Protein AF-A0A7Z9UE17-F1 (afdb_monomer_lite)

Secondary structure (DSSP, 8-state):
------------SS-----S-PPPTT----------S-PPPS---GGGGTTSSS-EEE-SS--SS--EETTEEE---BGGGTSEEEEEETTTTEEEEEE-SS--S--SS----------TT---GGGTSS-EEE--SS-S-EEEPHHHHHHHHHHHHHHSPPGGG-S--PPP-PPPPPPSSTT-SS-HHHHHHHHHTTT----------SSEEEEEEEETTS-EEEEETTS-BSS-HHHHHHHHHHHHHHHHHTTHHHHHT-SEEEEEEEES-THHHHHHHIIIIIHHHHHHHHHHHHHHHHHHHHHGGGHHHHHTT-

Foldseek 3Di:
DDDPDDDADDDDPDDDDDDPDDDDPDDDDYFDFDDDPDDDDPDPDVLVPQDDPAQGEGEDDADCDWDDDNSYIYQRPPLLQQHWRWDADPPVRDIDIDTRPDRNDHDPDPVPDPPPPPDPQDDDPVVQADWDWDQDPVRGTDIDDRVVSVVLCVLCVNFADRVVQPPDADDDDDAFCQDPDPPGRHDVVRVCVVCVVVVRNDDDDDDPAAAFKWKWKAFLVQDIFTAGNSRGGPDDPVPGSVVNNVVSVVCVVVCVCVVVVDGIDIDIDGDDDNCSPCVCVCVPPVVVVVVVCVVPVVVVVVVVVVVPPCVVVVVVVD

pLDDT: mean 74.94, std 23.73, range [20.5, 98.19]

Sequence (318 aa):
MFSTKESLWWLTEGSKKSIKGAPPPGCAASAFMVTPRAKPTNSACPCDWTGGEATVVYGHTPVPEAEWLNRTINIDTGCVFGGKLTALRYPESELVSVEAKETYAEPRRNSAAQSRVREPDEIKVSDVLGKQILSTRLIPNITLDPERTSAALELISRFAVSPEWLVYLPPTMSPCSTSKLPDYLEYPTEAFSYYAGREQFKVICQEKHMGSRAVLYLHRDGSGRCLTRTGRPFFGPEIEEPMVGSLVATLSSSGFWEDFKTDRVVIDAELMPWSAKARALLEQQYAAVGAAATAVLPSVIEDLEKCGDKTSVLLQLQ

Structure (mmCIF, N/CA/C/O backbone):
data_AF-A0A7Z9UE17-F1
#
_entry.id   AF-A0A7Z9UE17-F1
#
loop_
_atom_site.group_PDB
_atom_site.id
_atom_site.type_symbol
_atom_site.label_atom_id
_atom_site.label_alt_id
_atom_site.label_comp_id
_atom_site.label_asym_id
_atom_site.label_entity_id
_atom_site.label_seq_id
_atom_site.pdbx_PDB_ins_code
_atom_site.Cartn_x
_atom_site.Cartn_y
_atom_site.Cartn_z
_atom_site.occupancy
_atom_site.B_iso_or_equiv
_atom_site.auth_seq_id
_atom_site.auth_comp_id
_atom_site.auth_asym_id
_atom_site.auth_atom_id
_atom_site.pdbx_PDB_model_num
ATOM 1 N N . MET A 1 1 ? 48.013 7.752 -28.649 1.00 20.50 1 MET A N 1
ATOM 2 C CA . MET A 1 1 ? 47.543 7.168 -27.373 1.00 20.50 1 MET A CA 1
ATOM 3 C C . MET A 1 1 ? 46.804 8.287 -26.650 1.00 20.50 1 MET A C 1
ATOM 5 O O . MET A 1 1 ? 47.453 9.202 -26.165 1.00 20.50 1 MET A O 1
ATOM 9 N N . PHE A 1 2 ? 45.473 8.321 -26.739 1.00 23.42 2 PHE A N 1
ATOM 10 C CA . PHE A 1 2 ? 44.665 9.453 -26.269 1.00 23.42 2 PHE A CA 1
ATOM 11 C C . PHE A 1 2 ? 44.076 9.125 -24.893 1.00 23.42 2 PHE A C 1
ATOM 13 O O . PHE A 1 2 ? 43.386 8.122 -24.738 1.00 23.42 2 PHE A O 1
ATOM 20 N N . SER A 1 3 ? 44.416 9.941 -23.895 1.00 21.98 3 SER A N 1
ATOM 21 C CA . SER A 1 3 ? 43.935 9.855 -22.514 1.00 21.98 3 SER A CA 1
ATOM 22 C C . SER A 1 3 ? 42.863 10.922 -22.302 1.00 21.98 3 SER A C 1
ATOM 24 O O . SER A 1 3 ? 43.090 12.093 -22.594 1.00 21.98 3 SER A O 1
ATOM 26 N N . THR A 1 4 ? 41.698 10.521 -21.799 1.00 25.81 4 THR A N 1
ATOM 27 C CA . THR A 1 4 ? 40.516 11.359 -21.538 1.00 25.81 4 THR A CA 1
ATOM 28 C C . THR A 1 4 ? 40.643 12.173 -20.247 1.00 25.81 4 THR A C 1
ATOM 30 O O . THR A 1 4 ? 39.771 12.113 -19.380 1.00 25.81 4 THR A O 1
ATOM 33 N N . LYS A 1 5 ? 41.735 12.922 -20.071 1.00 25.31 5 LYS A N 1
ATOM 34 C CA . LYS A 1 5 ? 41.885 13.804 -18.909 1.00 25.31 5 LYS A CA 1
ATOM 35 C C . LYS A 1 5 ? 42.288 15.215 -19.320 1.00 25.31 5 LYS A C 1
ATOM 37 O O . LYS A 1 5 ? 43.395 15.435 -19.788 1.00 25.31 5 LYS A O 1
ATOM 42 N N . GLU A 1 6 ? 41.348 16.116 -19.038 1.00 31.28 6 GLU A N 1
ATOM 43 C CA . GLU A 1 6 ? 41.492 17.564 -18.854 1.00 31.28 6 GLU A CA 1
ATOM 44 C C . GLU A 1 6 ? 41.654 18.428 -20.111 1.00 31.28 6 GLU A C 1
ATOM 46 O O . GLU A 1 6 ? 42.709 18.465 -20.731 1.00 31.28 6 GLU A O 1
ATOM 51 N N . SER A 1 7 ? 40.616 19.216 -20.427 1.00 25.44 7 SER A N 1
ATOM 52 C CA . SER A 1 7 ? 40.729 20.534 -21.081 1.00 25.44 7 SER A CA 1
ATOM 53 C C . SER A 1 7 ? 39.433 21.342 -20.875 1.00 25.44 7 SER A C 1
ATOM 55 O O . SER A 1 7 ? 38.397 20.990 -21.432 1.00 25.44 7 SER A O 1
ATOM 57 N N . LEU A 1 8 ? 39.488 22.419 -20.079 1.00 26.78 8 LEU A N 1
ATOM 58 C CA . LEU A 1 8 ? 38.478 23.490 -20.040 1.00 26.78 8 LEU A CA 1
ATOM 59 C C . LEU A 1 8 ? 38.907 24.601 -21.009 1.00 26.78 8 LEU A C 1
ATOM 61 O O . LEU A 1 8 ? 40.050 25.051 -20.933 1.00 26.78 8 LEU A O 1
ATOM 65 N N . TRP A 1 9 ? 37.989 25.111 -21.832 1.00 29.02 9 TRP A N 1
ATOM 66 C CA . TRP A 1 9 ? 38.201 26.337 -22.609 1.00 29.02 9 TRP A CA 1
ATOM 67 C C . TRP A 1 9 ? 37.089 27.348 -22.322 1.00 29.02 9 TRP A C 1
ATOM 69 O O . TRP A 1 9 ? 35.908 27.009 -22.350 1.00 29.02 9 TRP A O 1
ATOM 79 N N . TRP A 1 10 ? 37.489 28.590 -22.041 1.00 26.61 10 TRP A N 1
ATOM 80 C CA . TRP A 1 10 ? 36.610 29.747 -21.877 1.00 26.61 10 TRP A CA 1
ATOM 81 C C . TRP A 1 10 ? 36.738 30.640 -23.112 1.00 26.61 10 TRP A C 1
ATOM 83 O O . TRP A 1 10 ? 37.853 30.977 -23.506 1.00 26.61 10 TRP A O 1
ATOM 93 N N . LEU A 1 11 ? 35.616 31.076 -23.680 1.00 24.06 11 LEU A N 1
ATOM 94 C CA . LEU A 1 11 ? 35.563 32.242 -24.561 1.00 24.06 11 LEU A CA 1
ATOM 95 C C . LEU A 1 11 ? 34.751 33.319 -23.842 1.00 24.06 11 LEU A C 1
ATOM 97 O O . LEU A 1 11 ? 33.526 33.322 -23.890 1.00 24.06 11 LEU A O 1
ATOM 101 N N . THR A 1 12 ? 35.442 34.221 -23.150 1.00 24.08 12 THR A N 1
ATOM 102 C CA . THR A 1 12 ? 34.891 35.519 -22.753 1.00 24.08 12 THR A CA 1
ATOM 103 C C . THR A 1 12 ? 35.885 36.606 -23.144 1.00 24.08 12 THR A C 1
ATOM 105 O O . THR A 1 12 ? 37.074 36.540 -22.819 1.00 24.08 12 THR A O 1
ATOM 108 N N . GLU A 1 13 ? 35.411 37.602 -23.893 1.00 29.98 13 GLU A N 1
ATOM 109 C CA . GLU A 1 13 ? 36.172 38.819 -24.159 1.00 29.98 13 GLU A CA 1
ATOM 110 C C . GLU A 1 13 ? 36.497 39.506 -22.827 1.00 29.98 13 GLU A C 1
ATOM 112 O O . GLU A 1 13 ? 35.609 39.803 -22.031 1.00 29.98 13 GLU A O 1
ATOM 117 N N . GLY A 1 14 ? 37.784 39.759 -22.577 1.00 32.44 14 GLY A N 1
ATOM 118 C CA . GLY A 1 14 ? 38.205 40.656 -21.500 1.00 32.44 14 GLY A CA 1
ATOM 119 C C . GLY A 1 14 ? 38.741 40.012 -20.219 1.00 32.44 14 GLY A C 1
ATOM 120 O O . GLY A 1 14 ? 38.418 40.473 -19.130 1.00 32.44 14 GLY A O 1
ATOM 121 N N . SER A 1 15 ? 39.652 39.035 -20.292 1.00 26.88 15 SER A N 1
ATOM 122 C CA . SER A 1 15 ? 40.620 38.858 -19.195 1.00 26.88 15 SER A CA 1
ATOM 123 C C . SER A 1 15 ? 41.979 38.342 -19.681 1.00 26.88 15 SER A C 1
ATOM 125 O O . SER A 1 15 ? 42.145 37.211 -20.125 1.00 26.88 15 SER A O 1
ATOM 127 N N . LYS A 1 16 ? 43.000 39.205 -19.605 1.00 32.28 16 LYS A N 1
ATOM 128 C CA . LYS A 1 16 ? 44.403 38.829 -19.818 1.00 32.28 16 LYS A CA 1
ATOM 129 C C . LYS A 1 16 ? 44.913 38.089 -18.578 1.00 32.28 16 LYS A C 1
ATOM 131 O O . LYS A 1 16 ? 45.314 38.724 -17.606 1.00 32.28 16 LYS A O 1
ATOM 136 N N . LYS A 1 17 ? 44.975 36.758 -18.629 1.00 27.53 17 LYS A N 1
ATOM 137 C CA . LYS A 1 17 ? 45.925 35.973 -17.826 1.00 27.53 17 LYS A CA 1
ATOM 138 C C . LYS A 1 17 ? 46.686 35.011 -18.735 1.00 27.53 17 LYS A C 1
ATOM 140 O O . LYS A 1 17 ? 46.102 34.205 -19.444 1.00 27.53 17 LYS A O 1
ATOM 145 N N . SER A 1 18 ? 48.006 35.171 -18.723 1.00 27.50 18 SER A N 1
ATOM 146 C CA . SER A 1 18 ? 48.986 34.363 -19.451 1.00 27.50 18 SER A CA 1
ATOM 147 C C . SER A 1 18 ? 48.960 32.909 -18.969 1.00 27.50 18 SER A C 1
ATOM 149 O O . SER A 1 18 ? 49.053 32.662 -17.766 1.00 27.50 18 SER A O 1
ATOM 151 N N . ILE A 1 19 ? 48.856 31.964 -19.906 1.00 29.59 19 ILE A N 1
ATOM 152 C CA . ILE A 1 19 ? 48.976 30.522 -19.663 1.00 29.59 19 ILE A CA 1
ATOM 153 C C . ILE A 1 19 ? 50.300 30.059 -20.282 1.00 29.59 19 ILE A C 1
ATOM 155 O O . ILE A 1 19 ? 50.555 30.272 -21.467 1.00 29.59 19 ILE A O 1
ATOM 159 N N . LYS A 1 20 ? 51.160 29.433 -19.470 1.00 25.58 20 LYS A N 1
ATOM 160 C CA . LYS A 1 20 ? 52.355 28.723 -19.942 1.00 25.58 20 LYS A CA 1
ATOM 161 C C . LYS A 1 20 ? 51.937 27.363 -20.506 1.00 25.58 20 LYS A C 1
ATOM 163 O O . LYS A 1 20 ? 51.348 26.571 -19.781 1.00 25.58 20 LYS A O 1
ATOM 168 N N . GLY A 1 21 ? 52.321 27.098 -21.756 1.00 32.56 21 GLY A N 1
ATOM 169 C CA . GLY A 1 21 ? 52.165 25.805 -22.431 1.00 32.56 21 GLY A CA 1
ATOM 170 C C . GLY A 1 21 ? 51.022 25.801 -23.444 1.00 32.56 21 GLY A C 1
ATOM 171 O O . GLY A 1 21 ? 49.904 25.425 -23.116 1.00 32.56 21 GLY A O 1
ATOM 172 N N . ALA A 1 22 ? 51.305 26.219 -24.679 1.00 27.92 22 ALA A N 1
ATOM 173 C CA . ALA A 1 22 ? 50.376 26.057 -25.794 1.00 27.92 22 ALA A CA 1
ATOM 174 C C . ALA A 1 22 ? 50.410 24.595 -26.293 1.00 27.92 22 ALA A C 1
ATOM 176 O O . ALA A 1 22 ? 51.507 24.073 -26.513 1.00 27.92 22 ALA A O 1
ATOM 177 N N . PRO A 1 23 ? 49.260 23.922 -26.483 1.00 31.11 23 PRO A N 1
ATOM 178 C CA . PRO A 1 23 ? 49.214 22.621 -27.140 1.00 31.11 23 PRO A CA 1
ATOM 179 C C . PRO A 1 23 ? 49.401 22.773 -28.665 1.00 31.11 23 PRO A C 1
ATOM 181 O O . PRO A 1 23 ? 49.173 23.859 -29.207 1.00 31.11 23 PRO A O 1
ATOM 184 N N . PRO A 1 24 ? 49.834 21.712 -29.375 1.00 27.97 24 PRO A N 1
ATOM 185 C CA . PRO A 1 24 ? 50.027 21.754 -30.824 1.00 27.97 24 PRO A CA 1
ATOM 186 C C . PRO A 1 24 ? 48.707 22.034 -31.575 1.00 27.97 24 PRO A C 1
ATOM 188 O O . PRO A 1 24 ? 47.626 21.726 -31.066 1.00 27.97 24 PRO A O 1
ATOM 191 N N . PRO A 1 25 ? 48.771 22.615 -32.788 1.00 25.66 25 PRO A N 1
ATOM 192 C CA . PRO A 1 25 ? 47.585 22.999 -33.548 1.00 25.66 25 PRO A CA 1
ATOM 193 C C . PRO A 1 25 ? 46.789 21.757 -33.978 1.00 25.66 25 PRO A C 1
ATOM 195 O O . PRO A 1 25 ? 47.331 20.884 -34.652 1.00 25.66 25 PRO A O 1
ATOM 198 N N . GLY A 1 26 ? 45.509 21.683 -33.591 1.00 29.58 26 GLY A N 1
ATOM 199 C CA . GLY A 1 26 ? 44.591 20.605 -33.997 1.00 29.58 26 GLY A CA 1
ATOM 200 C C . GLY A 1 26 ? 43.705 19.995 -32.901 1.00 29.58 26 GLY A C 1
ATOM 201 O O . GLY A 1 26 ? 42.922 19.101 -33.203 1.00 29.58 26 GLY A O 1
ATOM 202 N N . CYS A 1 27 ? 43.785 20.445 -31.645 1.00 28.88 27 CYS A N 1
ATOM 203 C CA . CYS A 1 27 ? 42.962 19.900 -30.559 1.00 28.88 27 CYS A CA 1
ATOM 204 C C . CYS A 1 27 ? 41.617 20.637 -30.421 1.00 28.88 27 CYS A C 1
ATOM 206 O O . CYS A 1 27 ? 41.599 21.802 -30.032 1.00 28.88 27 CYS A O 1
ATOM 208 N N . ALA A 1 28 ? 40.498 19.946 -30.658 1.00 27.78 28 ALA A N 1
ATOM 209 C CA . ALA A 1 28 ? 39.170 20.375 -30.218 1.00 27.78 28 ALA A CA 1
ATOM 210 C C . ALA A 1 28 ? 38.666 19.420 -29.126 1.00 27.78 28 ALA A C 1
ATOM 212 O O . ALA A 1 28 ? 38.516 18.223 -29.358 1.00 27.78 28 ALA A O 1
ATOM 213 N N . ALA A 1 29 ? 38.423 19.953 -27.931 1.00 29.28 29 ALA A N 1
ATOM 214 C CA . ALA A 1 29 ? 37.678 19.285 -26.872 1.00 29.28 29 ALA A CA 1
ATOM 215 C C . ALA A 1 29 ? 36.865 20.349 -26.131 1.00 29.28 29 ALA A C 1
ATOM 217 O O . ALA A 1 29 ? 37.426 21.342 -25.664 1.00 29.28 29 ALA A O 1
ATOM 218 N N . SER A 1 30 ? 35.556 20.148 -26.030 1.00 31.03 30 SER A N 1
ATOM 219 C CA . SER A 1 30 ? 34.650 21.006 -25.270 1.00 31.03 30 SER A CA 1
ATOM 220 C C . SER A 1 30 ? 33.979 20.180 -24.176 1.00 31.03 30 SER A C 1
ATOM 222 O O . SER A 1 30 ? 33.149 19.320 -24.447 1.00 31.03 30 SER A O 1
ATOM 224 N N . ALA A 1 31 ? 34.340 20.455 -22.923 1.00 34.09 31 ALA A N 1
ATOM 225 C CA . ALA A 1 31 ? 33.565 20.070 -21.751 1.00 34.09 31 ALA A CA 1
ATOM 226 C C . ALA A 1 31 ? 33.377 21.325 -20.894 1.00 34.09 31 ALA A C 1
ATOM 228 O O . ALA A 1 31 ? 34.352 21.936 -20.453 1.00 34.09 31 ALA A O 1
ATOM 229 N N . PHE A 1 32 ? 32.125 21.717 -20.675 1.00 31.98 32 PHE A N 1
ATOM 230 C CA . PHE A 1 32 ? 31.766 22.755 -19.718 1.00 31.98 32 PHE A CA 1
ATOM 231 C C . PHE A 1 32 ? 30.871 22.106 -18.668 1.00 31.98 32 PHE A C 1
ATOM 233 O O . PHE A 1 32 ? 29.833 21.549 -19.004 1.00 31.98 32 PHE A O 1
ATOM 240 N N . MET A 1 33 ? 31.308 22.117 -17.410 1.00 34.00 33 MET A N 1
ATOM 241 C CA . MET A 1 33 ? 30.586 21.526 -16.288 1.00 34.00 33 MET A CA 1
ATOM 242 C C . MET A 1 33 ? 30.361 22.623 -15.249 1.00 34.00 33 MET A C 1
ATOM 244 O O . MET A 1 33 ? 31.322 23.137 -14.679 1.00 34.00 33 MET A O 1
ATOM 248 N N . VAL A 1 34 ? 29.103 22.975 -14.987 1.00 31.12 34 VAL A N 1
ATOM 249 C CA . VAL A 1 34 ? 28.725 23.749 -13.797 1.00 31.12 34 VAL A CA 1
ATOM 250 C C . VAL A 1 34 ? 28.072 22.766 -12.831 1.00 31.12 34 VAL A C 1
ATOM 252 O O . VAL A 1 34 ? 26.954 22.318 -13.064 1.00 31.12 34 VAL A O 1
ATOM 255 N N . THR A 1 35 ? 28.786 22.372 -11.775 1.00 29.06 35 THR A N 1
ATOM 256 C CA . THR A 1 35 ? 28.251 21.478 -10.739 1.00 29.06 35 THR A CA 1
ATOM 257 C C . THR A 1 35 ? 27.590 22.276 -9.610 1.00 29.06 35 THR A C 1
ATOM 259 O O . THR A 1 35 ? 28.212 23.180 -9.049 1.00 29.06 35 THR A O 1
ATOM 262 N N . PRO A 1 36 ? 26.378 21.910 -9.160 1.00 28.27 36 PRO A N 1
ATOM 263 C CA . PRO A 1 36 ? 26.052 21.975 -7.746 1.00 28.27 36 PRO A CA 1
ATOM 264 C C . PRO A 1 36 ? 26.717 20.781 -7.034 1.00 28.27 36 PRO A C 1
ATOM 266 O O . PRO A 1 36 ? 26.828 19.704 -7.601 1.00 28.27 36 PRO A O 1
ATOM 269 N N . ARG A 1 37 ? 27.182 21.015 -5.802 1.00 26.38 37 ARG A N 1
ATOM 270 C CA . ARG A 1 37 ? 27.946 20.209 -4.809 1.00 26.38 37 ARG A CA 1
ATOM 271 C C . ARG A 1 37 ? 27.951 18.652 -4.767 1.00 26.38 37 ARG A C 1
ATOM 273 O O . ARG A 1 37 ? 28.479 18.129 -3.788 1.00 26.38 37 ARG A O 1
ATOM 280 N N . ALA A 1 38 ? 27.463 17.892 -5.743 1.00 30.31 38 ALA A N 1
ATOM 281 C CA . ALA A 1 38 ? 27.484 16.425 -5.753 1.00 30.31 38 ALA A CA 1
ATOM 282 C C . ALA A 1 38 ? 28.366 15.863 -6.888 1.00 30.31 38 ALA A C 1
ATOM 284 O O . ALA A 1 38 ? 28.342 16.352 -8.016 1.00 30.31 38 ALA A O 1
ATOM 285 N N . LYS A 1 39 ? 29.174 14.837 -6.579 1.00 25.64 39 LYS A N 1
ATOM 286 C CA . LYS A 1 39 ? 29.992 14.101 -7.560 1.00 25.64 39 LYS A CA 1
ATOM 287 C C . LYS A 1 39 ? 29.141 13.020 -8.244 1.00 25.64 39 LYS A C 1
ATOM 289 O O . LYS A 1 39 ? 28.557 12.221 -7.515 1.00 25.64 39 LYS A O 1
ATOM 294 N N . PRO A 1 40 ? 29.129 12.923 -9.582 1.00 32.03 40 PRO A N 1
ATOM 295 C CA . PRO A 1 40 ? 28.445 11.837 -10.277 1.00 32.03 40 PRO A CA 1
ATOM 296 C C . PRO A 1 40 ? 29.292 10.564 -10.354 1.00 32.03 40 PRO A C 1
ATOM 298 O O . PRO A 1 40 ? 30.524 10.612 -10.423 1.00 32.03 40 PRO A O 1
ATOM 301 N N . THR A 1 41 ? 28.612 9.422 -10.367 1.00 32.31 41 THR A N 1
ATOM 302 C CA . THR A 1 41 ? 29.149 8.097 -10.694 1.00 32.31 41 THR A CA 1
ATOM 303 C C . THR A 1 41 ? 29.181 7.884 -12.218 1.00 32.31 41 THR A C 1
ATOM 305 O O . THR A 1 41 ? 28.569 8.629 -12.978 1.00 32.31 41 THR A O 1
ATOM 308 N N . ASN A 1 42 ? 29.934 6.877 -12.681 1.00 31.00 42 ASN A N 1
ATOM 309 C CA . ASN A 1 42 ? 30.304 6.620 -14.091 1.00 31.00 42 ASN A CA 1
ATOM 310 C C . ASN A 1 42 ? 29.146 6.293 -15.068 1.00 31.00 42 ASN A C 1
ATOM 312 O O . ASN A 1 42 ? 29.400 5.894 -16.204 1.00 31.00 42 ASN A O 1
ATOM 316 N N . SER A 1 43 ? 27.892 6.461 -14.665 1.00 37.84 43 SER A N 1
ATOM 317 C CA . SER A 1 43 ? 26.702 6.286 -15.496 1.00 37.84 43 SER A CA 1
ATOM 318 C C . SER A 1 43 ? 25.833 7.533 -15.375 1.00 37.84 43 SER A C 1
ATOM 320 O O . SER A 1 43 ? 24.812 7.504 -14.704 1.00 37.84 43 SER A O 1
ATOM 322 N N . ALA A 1 44 ? 26.261 8.647 -15.973 1.00 41.44 44 ALA A N 1
ATOM 323 C CA . ALA A 1 44 ? 25.510 9.901 -15.942 1.00 41.44 44 ALA A CA 1
ATOM 324 C C . ALA A 1 44 ? 24.237 9.783 -16.802 1.00 41.44 44 ALA A C 1
ATOM 326 O O . ALA A 1 44 ? 24.214 10.180 -17.967 1.00 41.44 44 ALA A O 1
ATOM 327 N N . CYS A 1 45 ? 23.190 9.194 -16.230 1.00 38.41 45 CYS A N 1
ATOM 328 C CA . CYS A 1 45 ? 21.854 9.179 -16.802 1.00 38.41 45 CYS A CA 1
ATOM 329 C C . CYS A 1 45 ? 21.174 10.528 -16.476 1.00 38.41 45 CYS A C 1
ATOM 331 O O . CYS A 1 45 ? 21.385 11.052 -15.380 1.00 38.41 45 CYS A O 1
ATOM 333 N N . PRO A 1 46 ? 20.369 11.128 -17.377 1.00 38.28 46 PRO A N 1
ATOM 334 C CA . PRO A 1 46 ? 19.737 12.432 -17.133 1.00 38.28 46 PRO A CA 1
ATOM 335 C C . PRO A 1 46 ? 18.924 12.518 -15.829 1.00 38.28 46 PRO A C 1
ATOM 337 O O . PRO A 1 46 ? 18.794 13.602 -15.266 1.00 38.28 46 PRO A O 1
ATOM 340 N N . CYS A 1 47 ? 18.425 11.388 -15.316 1.00 42.66 47 CYS A N 1
ATOM 341 C CA . CYS A 1 47 ? 17.688 11.301 -14.053 1.00 42.66 47 CYS A CA 1
ATOM 342 C C . CYS A 1 47 ? 18.519 11.643 -12.804 1.00 42.66 47 CYS A C 1
ATOM 344 O O . CYS A 1 47 ? 17.947 12.070 -11.805 1.00 42.66 47 CYS A O 1
ATOM 346 N N . ASP A 1 48 ? 19.849 11.525 -12.850 1.00 40.94 48 ASP A N 1
ATOM 347 C CA . ASP A 1 48 ? 20.707 11.769 -11.677 1.00 40.94 48 ASP A CA 1
ATOM 348 C C . ASP A 1 48 ? 20.868 13.267 -11.356 1.00 40.94 48 ASP A C 1
ATOM 350 O O . ASP A 1 48 ? 21.369 13.641 -10.294 1.00 40.94 48 ASP A O 1
ATOM 354 N N . TRP A 1 49 ? 20.430 14.143 -12.267 1.00 46.50 49 TRP A N 1
ATOM 355 C CA . TRP A 1 49 ? 20.631 15.594 -12.203 1.00 46.50 49 TRP A CA 1
ATOM 356 C C . TRP A 1 49 ? 19.338 16.388 -11.985 1.00 46.50 49 TRP A C 1
ATOM 358 O O . TRP A 1 49 ? 19.373 17.611 -11.819 1.00 46.50 49 TRP A O 1
ATOM 368 N N . THR A 1 50 ? 18.183 15.718 -11.970 1.00 43.28 50 THR A N 1
ATOM 369 C CA . THR A 1 50 ? 16.871 16.366 -11.870 1.00 43.28 50 THR A CA 1
ATOM 370 C C . THR A 1 50 ? 16.529 16.684 -10.415 1.00 43.28 50 THR A C 1
ATOM 372 O O . THR A 1 50 ? 15.905 15.885 -9.722 1.00 43.28 50 THR A O 1
ATOM 375 N N . GLY A 1 51 ? 16.940 17.860 -9.932 1.00 43.97 51 GLY A N 1
ATOM 376 C CA . GLY A 1 51 ? 16.578 18.308 -8.579 1.00 43.97 51 GLY A CA 1
ATOM 377 C C . GLY A 1 51 ? 16.940 19.745 -8.190 1.00 43.97 51 GLY A C 1
ATOM 378 O O . GLY A 1 51 ? 16.590 20.167 -7.091 1.00 43.97 51 GLY A O 1
ATOM 379 N N . GLY A 1 52 ? 17.623 20.509 -9.049 1.00 50.91 52 GLY A N 1
ATOM 380 C CA . GLY A 1 52 ? 17.993 21.905 -8.779 1.00 50.91 52 GLY A CA 1
ATOM 381 C C . GLY A 1 52 ? 17.418 22.889 -9.801 1.00 50.91 52 GLY A C 1
ATOM 382 O O . GLY A 1 52 ? 17.069 22.509 -10.913 1.00 50.91 52 GLY A O 1
ATOM 383 N N . GLU A 1 53 ? 17.370 24.180 -9.455 1.00 54.34 53 GLU A N 1
ATOM 384 C CA . GLU A 1 53 ? 16.989 25.260 -10.390 1.00 54.34 53 GLU A CA 1
ATOM 385 C C . GLU A 1 53 ? 18.050 25.523 -11.479 1.00 54.34 53 GLU A C 1
ATOM 387 O O . GLU A 1 53 ? 17.807 26.256 -12.443 1.00 54.34 53 GLU A O 1
ATOM 392 N N . ALA A 1 54 ? 19.232 24.919 -11.343 1.00 60.12 54 ALA A N 1
ATOM 393 C CA . ALA A 1 54 ? 20.355 25.088 -12.250 1.00 60.12 54 ALA A CA 1
ATOM 394 C C . ALA A 1 54 ? 20.106 24.427 -13.615 1.00 60.12 54 ALA A C 1
ATOM 396 O O . ALA A 1 54 ? 19.581 23.321 -13.706 1.00 60.12 54 ALA A O 1
ATOM 397 N N . THR A 1 55 ? 20.537 25.104 -14.677 1.00 73.00 55 THR A N 1
ATOM 398 C CA . THR A 1 55 ? 20.642 24.526 -16.019 1.00 73.00 55 THR A CA 1
ATOM 399 C C . THR A 1 55 ? 21.918 23.690 -16.102 1.00 73.00 55 THR A C 1
ATOM 401 O O . THR A 1 55 ? 22.998 24.200 -15.801 1.00 73.00 55 THR A O 1
ATOM 404 N N . VAL A 1 56 ? 21.814 22.424 -16.515 1.00 76.88 56 VAL A N 1
ATOM 405 C CA . VAL A 1 56 ? 22.956 21.495 -16.583 1.00 76.88 56 VAL A CA 1
ATOM 406 C C . VAL A 1 56 ? 23.307 21.199 -18.037 1.00 76.88 56 VAL A C 1
ATOM 408 O O . VAL A 1 56 ? 22.559 20.540 -18.752 1.00 76.88 56 VAL A O 1
ATOM 411 N N . VAL A 1 57 ? 24.473 21.659 -18.475 1.00 79.50 57 VAL A N 1
ATOM 412 C CA . VAL A 1 57 ? 25.037 21.314 -19.787 1.00 79.50 57 VAL A CA 1
ATOM 413 C C . VAL A 1 57 ? 26.073 20.222 -19.572 1.00 79.50 57 VAL A C 1
ATOM 415 O O . VAL A 1 57 ? 26.931 20.357 -18.699 1.00 79.50 57 VAL A O 1
ATOM 418 N N . TYR A 1 58 ? 25.990 19.137 -20.333 1.00 76.00 58 TYR A N 1
ATOM 419 C CA . TYR A 1 58 ? 26.920 18.020 -20.223 1.00 76.00 58 TYR A CA 1
ATOM 420 C C . TYR A 1 58 ? 27.315 17.474 -21.596 1.00 76.00 58 TYR A C 1
ATOM 422 O O . TYR A 1 58 ? 26.717 17.794 -22.621 1.00 76.00 58 TYR A O 1
ATOM 430 N N . GLY A 1 59 ? 28.372 16.670 -21.607 1.00 70.19 59 GLY A N 1
ATOM 431 C CA . GLY A 1 59 ? 28.887 15.991 -22.788 1.00 70.19 59 GLY A CA 1
ATOM 432 C C . GLY A 1 59 ? 29.838 14.886 -22.349 1.00 70.19 59 GLY A C 1
ATOM 433 O O . GLY A 1 59 ? 30.592 15.089 -21.399 1.00 70.19 59 GLY A O 1
ATOM 434 N N . HIS A 1 60 ? 29.729 13.705 -22.960 1.00 73.38 60 HIS A N 1
ATOM 435 C CA . HIS A 1 60 ? 30.590 12.535 -22.720 1.00 73.38 60 HIS A CA 1
ATOM 436 C C . HIS A 1 60 ? 30.122 11.324 -23.539 1.00 73.38 60 HIS A C 1
ATOM 438 O O . HIS A 1 60 ? 30.920 10.466 -23.918 1.00 73.38 60 HIS A O 1
ATOM 444 N N . THR A 1 61 ? 28.802 11.218 -23.719 1.00 71.25 61 THR A N 1
ATOM 445 C CA . THR A 1 61 ? 28.163 10.156 -24.493 1.00 71.25 61 THR A CA 1
ATOM 446 C C . THR A 1 61 ? 27.607 10.777 -25.768 1.00 71.25 61 THR A C 1
ATOM 448 O O . THR A 1 61 ? 26.703 11.610 -25.658 1.00 71.25 61 THR A O 1
ATOM 451 N N . PRO A 1 62 ? 28.118 10.396 -26.950 1.00 76.12 62 PRO A N 1
ATOM 452 C CA . PRO A 1 62 ? 27.706 11.006 -28.202 1.00 76.12 62 PRO A CA 1
ATOM 453 C C . PRO A 1 62 ? 26.233 10.701 -28.495 1.00 76.12 62 PRO A C 1
ATOM 455 O O . PRO A 1 62 ? 25.814 9.541 -28.461 1.00 76.12 62 PRO A O 1
ATOM 458 N N . VAL A 1 63 ? 25.462 11.741 -28.800 1.00 77.06 63 VAL A N 1
ATOM 459 C CA . VAL A 1 63 ? 24.073 11.667 -29.276 1.00 77.06 63 VAL A CA 1
ATOM 460 C C . VAL A 1 63 ? 23.971 12.238 -30.696 1.00 77.06 63 VAL A C 1
ATOM 462 O O . VAL A 1 63 ? 24.790 13.072 -31.066 1.00 77.06 63 VAL A O 1
ATOM 465 N N . PRO A 1 64 ? 23.002 11.818 -31.527 1.00 78.50 64 PRO A N 1
ATOM 466 C CA . PRO A 1 64 ? 22.883 12.349 -32.889 1.00 78.50 64 PR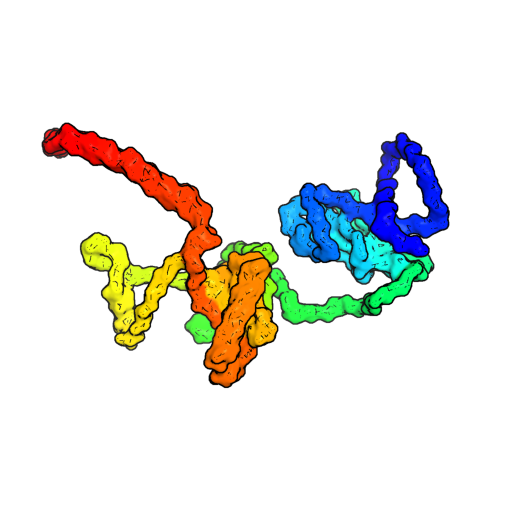O A CA 1
ATOM 467 C C . PRO A 1 64 ? 22.560 13.849 -32.939 1.00 78.50 64 PRO A C 1
ATOM 469 O O . PRO A 1 64 ? 23.107 14.567 -33.768 1.00 78.50 64 PRO A O 1
ATOM 472 N N . GLU A 1 65 ? 21.691 14.317 -32.042 1.00 81.62 65 GLU A N 1
ATOM 473 C CA . GLU A 1 65 ? 21.254 15.711 -31.948 1.00 81.62 65 GLU A CA 1
ATOM 474 C C . GLU A 1 65 ? 21.159 16.122 -30.473 1.00 81.62 65 GLU A C 1
ATOM 476 O O . GLU A 1 65 ? 20.823 15.307 -29.608 1.00 81.62 65 GLU A O 1
ATOM 481 N N . ALA A 1 66 ? 21.481 17.383 -30.184 1.00 82.12 66 ALA A N 1
ATOM 482 C CA . ALA A 1 66 ? 21.401 17.934 -28.836 1.00 82.12 66 ALA A CA 1
ATOM 483 C C . ALA A 1 66 ? 19.950 18.313 -28.506 1.00 82.12 66 ALA A C 1
ATOM 485 O O . ALA A 1 66 ? 19.341 19.137 -29.186 1.00 82.12 66 ALA A O 1
ATOM 486 N N . GLU A 1 67 ? 19.404 17.738 -27.436 1.00 79.38 67 GLU A N 1
ATOM 487 C CA . GLU A 1 67 ? 18.019 17.956 -27.015 1.00 79.38 67 GLU A CA 1
ATOM 488 C C . GLU A 1 67 ? 17.933 18.368 -25.544 1.00 79.38 67 GLU A C 1
ATOM 490 O O . GLU A 1 67 ? 18.701 17.909 -24.695 1.00 79.38 67 GLU A O 1
ATOM 495 N N . TRP A 1 68 ? 16.954 19.220 -25.241 1.00 77.88 68 TRP A N 1
ATOM 496 C CA . TRP A 1 68 ? 16.640 19.631 -23.878 1.00 77.88 68 TRP A CA 1
ATOM 497 C C . TRP A 1 68 ? 15.736 18.611 -23.185 1.00 77.88 68 TRP A C 1
ATOM 499 O O . TRP A 1 68 ? 14.649 18.306 -23.672 1.00 77.88 68 TRP A O 1
ATOM 509 N N . LEU A 1 69 ? 16.132 18.177 -21.987 1.00 67.50 69 LEU A N 1
ATOM 510 C CA . LEU A 1 69 ? 15.291 17.395 -21.082 1.00 67.50 69 LEU A CA 1
ATOM 511 C C . LEU A 1 69 ? 15.407 17.959 -19.664 1.00 67.50 69 LEU A C 1
ATOM 513 O O . LEU A 1 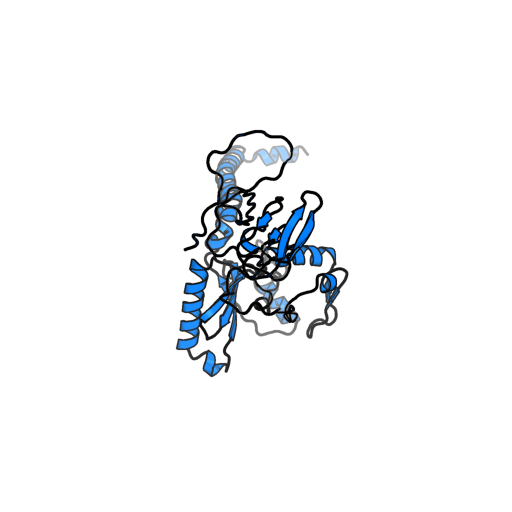69 ? 16.483 17.944 -19.071 1.00 67.50 69 LEU A O 1
ATOM 517 N N . ASN A 1 70 ? 14.304 18.462 -19.104 1.00 61.41 70 ASN A N 1
ATOM 518 C CA . ASN A 1 70 ? 14.223 18.909 -17.705 1.00 61.41 70 ASN A CA 1
ATOM 519 C C . ASN A 1 70 ? 15.378 19.840 -17.263 1.00 61.41 70 ASN A C 1
ATOM 521 O O . ASN A 1 70 ? 16.005 19.610 -16.233 1.00 61.41 70 ASN A O 1
ATOM 525 N N . ARG A 1 71 ? 15.655 20.904 -18.041 1.00 65.56 71 ARG A N 1
ATOM 526 C CA . ARG A 1 71 ? 16.750 21.890 -17.826 1.00 65.56 71 ARG A CA 1
ATOM 527 C C . ARG A 1 71 ? 18.167 21.317 -17.956 1.00 65.56 71 ARG A C 1
ATOM 529 O O . ARG A 1 71 ? 19.136 21.993 -17.612 1.00 65.56 71 ARG A O 1
ATOM 536 N N . THR A 1 72 ? 18.294 20.109 -18.488 1.00 69.88 72 THR A N 1
ATOM 537 C CA . THR A 1 72 ? 19.573 19.486 -18.820 1.00 69.88 72 THR A CA 1
ATOM 538 C C . THR A 1 72 ? 19.705 19.316 -20.332 1.00 69.88 72 THR A C 1
ATOM 540 O O . THR A 1 72 ? 18.698 19.140 -21.021 1.00 69.88 72 THR A O 1
ATOM 543 N N . ILE A 1 73 ? 20.925 19.406 -20.860 1.00 81.00 73 ILE A N 1
ATOM 544 C CA . ILE A 1 73 ? 21.199 19.222 -22.289 1.00 81.00 73 ILE A CA 1
ATOM 545 C C . ILE A 1 73 ? 22.553 18.551 -22.518 1.00 81.00 73 ILE A C 1
ATOM 547 O O . ILE A 1 73 ? 23.571 18.972 -21.961 1.00 81.00 73 ILE A O 1
ATOM 551 N N . ASN A 1 74 ? 22.553 17.523 -23.372 1.00 82.75 74 ASN A N 1
ATOM 552 C CA . ASN A 1 74 ? 23.766 16.899 -23.889 1.00 82.75 74 ASN A CA 1
ATOM 553 C C . ASN A 1 74 ? 24.205 17.606 -25.177 1.00 82.75 74 ASN A C 1
ATOM 555 O O . ASN A 1 74 ? 23.479 17.561 -26.167 1.00 82.75 74 ASN A O 1
ATOM 559 N N . ILE A 1 75 ? 25.383 18.231 -25.177 1.00 85.44 75 ILE A N 1
ATOM 560 C CA . ILE A 1 75 ? 25.958 18.893 -26.364 1.00 85.44 75 ILE A CA 1
ATOM 561 C C . ILE A 1 75 ? 27.014 18.038 -27.078 1.00 85.44 75 ILE A C 1
ATOM 563 O O . ILE A 1 75 ? 27.594 18.472 -28.072 1.00 85.44 75 ILE A O 1
ATOM 567 N N . ASP A 1 76 ? 27.290 16.829 -26.584 1.00 84.69 76 ASP A N 1
ATOM 568 C CA . ASP A 1 76 ? 28.188 15.893 -27.252 1.00 84.69 76 ASP A CA 1
ATOM 569 C C . ASP A 1 76 ? 27.472 15.243 -28.438 1.00 84.69 76 ASP A C 1
ATOM 571 O O . ASP A 1 76 ? 26.858 14.185 -28.323 1.00 84.69 76 ASP A O 1
ATOM 575 N N . THR A 1 77 ? 27.551 15.899 -29.594 1.00 83.44 77 THR A N 1
ATOM 576 C CA . THR A 1 77 ? 27.006 15.399 -30.863 1.00 83.44 77 THR A CA 1
ATOM 577 C C . THR A 1 77 ? 28.009 14.568 -31.668 1.00 83.44 77 THR A C 1
ATOM 579 O O . THR A 1 77 ? 27.938 14.491 -32.894 1.00 83.44 77 THR A O 1
ATOM 582 N N . GLY A 1 78 ? 29.005 13.978 -30.995 1.00 83.50 78 GLY A N 1
ATOM 583 C CA . GLY A 1 78 ? 29.921 13.020 -31.609 1.00 83.50 78 GLY A CA 1
ATOM 584 C C . GLY A 1 78 ? 30.891 13.606 -32.638 1.00 83.50 78 GLY A C 1
ATOM 585 O O . GLY A 1 78 ? 31.263 12.904 -33.574 1.00 83.50 78 GLY A O 1
ATOM 586 N N . CYS A 1 79 ? 31.350 14.854 -32.475 1.00 85.38 79 CYS A N 1
ATOM 587 C CA . CYS A 1 79 ? 32.303 15.508 -33.391 1.00 85.38 79 CYS A CA 1
ATOM 588 C C . CYS A 1 79 ? 33.538 14.644 -33.717 1.00 85.38 79 CYS A C 1
ATOM 590 O O . CYS A 1 79 ? 33.981 14.590 -34.860 1.00 85.38 79 CYS A O 1
ATOM 592 N N . VAL A 1 80 ? 34.102 13.949 -32.723 1.00 80.44 80 VAL A N 1
ATOM 593 C CA . VAL A 1 80 ? 35.288 13.083 -32.902 1.00 80.44 80 VAL A CA 1
ATOM 594 C C . VAL A 1 80 ? 34.990 11.885 -33.815 1.00 80.44 80 VAL A C 1
ATOM 596 O O . VAL A 1 80 ? 35.883 11.388 -34.502 1.00 80.44 80 VAL A O 1
ATOM 599 N N . PHE A 1 81 ? 33.729 11.459 -33.852 1.00 80.62 81 PHE A N 1
ATOM 600 C CA . PHE A 1 81 ? 33.219 10.345 -34.646 1.00 80.62 81 PHE A CA 1
ATOM 601 C C . PHE A 1 81 ? 32.639 10.788 -36.001 1.00 80.62 81 PHE A C 1
ATOM 603 O O . PHE A 1 81 ? 31.962 9.998 -36.651 1.00 80.62 81 PHE A O 1
ATOM 610 N N . GLY A 1 82 ? 32.870 12.039 -36.419 1.00 78.75 82 GLY A N 1
ATOM 611 C CA . GLY A 1 82 ? 32.343 12.576 -37.678 1.00 78.75 82 GLY A CA 1
ATOM 612 C C . GLY A 1 82 ? 30.933 13.175 -37.587 1.00 78.75 82 GLY A C 1
ATOM 613 O O . GLY A 1 82 ? 30.327 13.422 -38.623 1.00 78.75 82 GLY A O 1
ATOM 614 N N . GLY A 1 83 ? 30.407 13.394 -36.376 1.00 85.19 83 GLY A N 1
ATOM 615 C CA . GLY A 1 83 ? 29.149 14.114 -36.143 1.00 85.19 83 GLY A CA 1
ATOM 616 C C . GLY A 1 83 ? 29.323 15.637 -36.188 1.00 85.19 83 GLY A C 1
ATOM 617 O O . GLY A 1 83 ? 30.056 16.168 -37.016 1.00 85.19 83 GLY A O 1
ATOM 618 N N . LYS A 1 84 ? 28.694 16.365 -35.260 1.00 84.75 84 LYS A N 1
ATOM 619 C CA . LYS A 1 84 ? 28.785 17.837 -35.188 1.00 84.75 84 LYS A CA 1
ATOM 620 C C . LYS A 1 84 ? 29.559 18.290 -33.953 1.00 84.75 84 LYS A C 1
ATOM 622 O O . LYS A 1 84 ? 29.540 17.612 -32.922 1.00 84.75 84 LYS A O 1
ATOM 627 N N . LEU A 1 85 ? 30.203 19.451 -34.027 1.00 85.56 85 LEU A N 1
ATOM 628 C CA . LEU A 1 85 ? 30.632 20.212 -32.854 1.00 85.56 85 LEU A CA 1
ATOM 629 C C . LEU A 1 85 ? 29.501 21.163 -32.465 1.00 85.56 85 LEU A C 1
ATOM 631 O O . LEU A 1 85 ? 29.260 22.144 -33.167 1.00 85.56 85 LEU A O 1
ATOM 635 N N . THR A 1 86 ? 28.824 20.866 -31.357 1.00 82.38 86 THR A N 1
ATOM 636 C CA . THR A 1 86 ? 27.671 21.636 -30.877 1.00 82.38 86 THR A CA 1
ATOM 637 C C . THR A 1 86 ? 28.038 22.468 -29.654 1.00 82.38 86 THR A C 1
ATOM 639 O O . THR A 1 86 ? 28.694 21.996 -28.724 1.00 82.38 86 THR A O 1
ATOM 642 N N . ALA A 1 87 ? 27.608 23.725 -29.658 1.00 84.81 87 ALA A N 1
ATOM 643 C CA . ALA A 1 87 ? 27.759 24.676 -28.572 1.00 84.81 87 ALA A CA 1
ATOM 644 C C . ALA A 1 87 ? 26.390 25.229 -28.165 1.00 84.81 87 ALA A C 1
ATOM 646 O O . ALA A 1 87 ? 25.527 25.471 -29.009 1.00 84.81 87 ALA A O 1
ATOM 647 N N . LEU A 1 88 ? 26.215 25.469 -26.867 1.00 84.94 88 LEU A N 1
ATOM 648 C CA . LEU A 1 88 ? 25.054 26.163 -26.324 1.00 84.94 88 LEU A CA 1
ATOM 649 C C . LEU A 1 88 ? 25.420 27.617 -26.018 1.00 84.94 88 LEU A C 1
ATOM 651 O O . LEU A 1 88 ? 26.347 27.877 -25.248 1.00 84.94 88 LEU A O 1
ATOM 655 N N . ARG A 1 89 ? 24.658 28.562 -26.566 1.00 79.75 89 ARG A N 1
ATOM 656 C CA . ARG A 1 89 ? 24.694 29.972 -26.172 1.00 79.75 89 ARG A CA 1
ATOM 657 C C . ARG A 1 89 ? 23.776 30.171 -24.972 1.00 79.75 89 ARG A C 1
ATOM 659 O O . ARG A 1 89 ? 22.584 29.883 -25.043 1.00 79.75 89 ARG A O 1
ATOM 666 N N . TYR A 1 90 ? 24.337 30.634 -23.863 1.00 72.44 90 TYR A N 1
ATOM 667 C CA . TYR A 1 90 ? 23.605 30.915 -22.631 1.00 72.44 90 TYR A CA 1
ATOM 668 C C . TYR A 1 90 ? 23.744 32.406 -22.287 1.00 72.44 90 TYR A C 1
ATOM 670 O O . TYR A 1 90 ? 24.872 32.904 -22.351 1.00 72.44 90 TYR A O 1
ATOM 678 N N . PRO A 1 91 ? 22.669 33.108 -21.864 1.00 72.62 91 PRO A N 1
ATOM 679 C CA . PRO A 1 91 ? 21.353 32.606 -21.432 1.00 72.62 91 PRO A CA 1
ATOM 680 C C . PRO A 1 91 ? 20.310 32.366 -22.539 1.00 72.62 91 PRO A C 1
ATOM 682 O O . PRO A 1 91 ? 19.224 31.871 -22.244 1.00 72.62 91 PRO A O 1
ATOM 685 N N . GLU A 1 92 ? 20.616 32.678 -23.798 1.00 77.31 92 GLU A N 1
ATOM 686 C CA . GLU A 1 92 ? 19.665 32.646 -24.922 1.00 77.31 92 GLU A CA 1
ATOM 687 C C . GLU A 1 92 ? 19.131 31.240 -25.249 1.00 77.31 92 GLU A C 1
ATOM 689 O O . GLU A 1 92 ? 18.113 31.104 -25.919 1.00 77.31 92 GLU A O 1
ATOM 694 N N . SER A 1 93 ? 19.790 30.194 -24.743 1.00 78.81 93 SER A N 1
ATOM 695 C CA . SER A 1 93 ? 19.458 28.778 -24.949 1.00 78.81 93 SER A CA 1
ATOM 696 C C . SER A 1 93 ? 19.465 28.343 -26.422 1.00 78.81 93 SER A C 1
ATOM 698 O O . SER A 1 93 ? 18.791 27.386 -26.801 1.00 78.81 93 SER A O 1
ATOM 700 N N . GLU A 1 94 ? 20.252 29.035 -27.248 1.00 80.12 94 GLU A N 1
ATOM 701 C CA . GLU A 1 94 ? 20.400 28.772 -28.680 1.00 80.12 94 GLU A CA 1
ATOM 702 C C . GLU A 1 94 ? 21.532 27.768 -28.931 1.00 80.12 94 GLU A C 1
ATOM 704 O O . GLU A 1 94 ? 22.634 27.908 -28.395 1.00 80.12 94 GLU A O 1
ATOM 709 N N . LEU A 1 95 ? 21.274 26.763 -29.769 1.00 82.94 95 LEU A N 1
ATOM 710 C CA . LEU A 1 95 ? 22.281 25.797 -30.196 1.00 82.94 95 LEU A CA 1
ATOM 711 C C . LEU A 1 95 ? 22.947 26.255 -31.491 1.00 82.94 95 LEU A C 1
ATOM 713 O O . LEU A 1 95 ? 22.277 26.559 -32.475 1.00 82.94 95 LEU A O 1
ATOM 717 N N . VAL A 1 96 ? 24.277 26.251 -31.492 1.00 85.75 96 VAL A N 1
ATOM 718 C CA . VAL A 1 96 ? 25.095 26.496 -32.680 1.00 85.75 96 VAL A CA 1
ATOM 719 C C . VAL A 1 96 ? 25.930 25.254 -32.936 1.00 85.75 96 VAL A C 1
ATOM 721 O O . VAL A 1 96 ? 26.655 24.802 -32.052 1.00 85.75 96 VAL A O 1
ATOM 724 N N . SER A 1 97 ? 25.842 24.708 -34.144 1.00 84.56 97 SER A N 1
ATOM 725 C CA . SER A 1 97 ? 26.571 23.502 -34.529 1.00 84.56 97 SER A CA 1
ATOM 726 C C . SER A 1 97 ? 27.333 23.701 -35.832 1.00 84.56 97 SER A C 1
ATOM 728 O O . SER A 1 97 ? 26.826 24.338 -36.755 1.00 84.56 97 SER A O 1
ATOM 730 N N . VAL A 1 98 ? 28.515 23.099 -35.929 1.00 82.38 98 VAL A N 1
ATOM 731 C CA . VAL A 1 98 ? 29.268 22.963 -37.184 1.00 82.38 98 VAL A CA 1
ATOM 732 C C . VAL A 1 98 ? 29.574 21.492 -37.44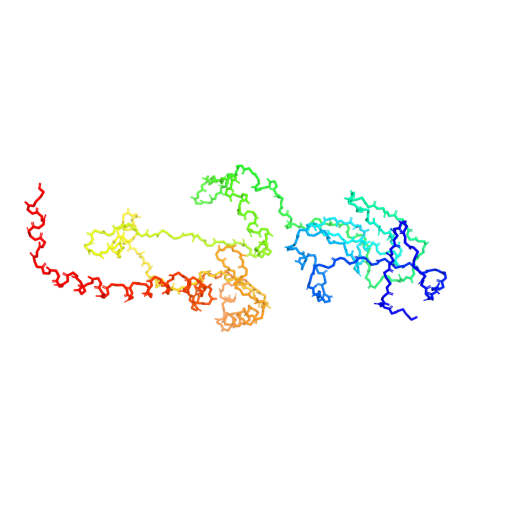4 1.00 82.38 98 VAL A C 1
ATOM 734 O O . VAL A 1 98 ? 29.818 20.738 -36.502 1.00 82.38 98 VAL A O 1
ATOM 737 N N . GLU A 1 99 ? 29.550 21.077 -38.708 1.00 85.81 99 GLU A N 1
ATOM 738 C CA . GLU A 1 99 ? 29.907 19.707 -39.098 1.00 85.81 99 GLU A CA 1
ATOM 739 C C . GLU A 1 99 ? 31.371 19.401 -38.747 1.00 85.81 99 GLU A C 1
ATOM 741 O O . GLU A 1 99 ? 32.244 20.276 -38.834 1.00 85.81 99 GLU A O 1
ATOM 746 N N . ALA A 1 100 ? 31.655 18.160 -38.346 1.00 83.06 100 ALA A N 1
ATOM 747 C CA . ALA A 1 100 ? 33.023 17.722 -38.114 1.00 83.06 100 ALA A CA 1
ATOM 748 C C . ALA A 1 100 ? 33.833 17.793 -39.411 1.00 83.06 100 ALA A C 1
ATOM 750 O O . ALA A 1 100 ? 33.381 17.403 -40.486 1.00 83.06 100 ALA A O 1
ATOM 751 N N . LYS A 1 101 ? 35.074 18.269 -39.296 1.00 77.00 101 LYS A N 1
ATOM 752 C CA . LYS A 1 101 ? 35.972 18.392 -40.446 1.00 77.00 101 LYS A CA 1
ATOM 753 C C . LYS A 1 101 ? 36.316 17.024 -41.040 1.00 77.00 101 LYS A C 1
ATOM 755 O O . LYS A 1 101 ? 36.328 16.870 -42.255 1.00 77.00 101 LYS A O 1
ATOM 760 N N . GLU A 1 102 ? 36.623 16.064 -40.172 1.00 70.94 102 GLU A N 1
ATOM 761 C CA . GLU A 1 102 ? 37.030 14.698 -40.500 1.00 70.94 102 GLU A CA 1
ATOM 762 C C . GLU A 1 102 ? 36.620 13.760 -39.350 1.00 70.94 102 GLU A C 1
ATOM 764 O O . GLU A 1 102 ? 36.355 14.209 -38.232 1.00 70.94 102 GLU A O 1
ATOM 769 N N . THR A 1 103 ? 36.575 12.451 -39.610 1.00 83.44 103 THR A N 1
ATOM 770 C CA . THR A 1 103 ? 36.363 11.434 -38.567 1.00 83.44 103 THR A CA 1
ATOM 771 C C . THR A 1 103 ? 37.707 11.059 -37.951 1.00 83.44 103 THR A C 1
ATOM 773 O O . THR A 1 103 ? 38.574 10.515 -38.630 1.00 83.44 103 THR A O 1
ATOM 776 N N . TYR A 1 104 ? 37.885 11.345 -36.661 1.00 77.62 104 TYR A N 1
ATOM 777 C CA . TYR A 1 104 ? 39.149 11.125 -35.948 1.00 77.62 104 TYR A CA 1
ATOM 778 C C . TYR A 1 104 ? 39.181 9.803 -35.167 1.00 77.62 104 TYR A C 1
ATOM 780 O O . TYR A 1 104 ? 40.259 9.341 -34.787 1.00 77.62 104 TYR A O 1
ATOM 788 N N . ALA A 1 105 ? 38.020 9.185 -34.924 1.00 78.00 105 ALA A N 1
ATOM 789 C CA . ALA A 1 105 ? 37.904 7.864 -34.317 1.00 78.00 105 ALA A CA 1
ATOM 790 C C . ALA A 1 105 ? 36.700 7.090 -34.870 1.00 78.00 105 ALA A C 1
ATOM 792 O O . ALA A 1 105 ? 35.639 7.660 -35.105 1.00 78.00 105 ALA A O 1
ATOM 793 N N . GLU A 1 106 ? 36.858 5.775 -35.011 1.00 71.56 106 GLU A N 1
ATOM 794 C CA . GLU A 1 106 ? 35.769 4.860 -35.365 1.00 71.56 106 GLU A CA 1
ATOM 795 C C . GLU A 1 106 ? 34.812 4.681 -34.165 1.00 71.56 106 GLU A C 1
ATOM 797 O O . GLU A 1 106 ? 35.271 4.373 -33.052 1.00 71.56 106 GLU A O 1
ATOM 802 N N . PRO A 1 107 ? 33.488 4.843 -34.345 1.00 62.97 107 PRO A N 1
ATOM 803 C CA . PRO A 1 107 ? 32.515 4.560 -33.298 1.00 62.97 107 PRO A CA 1
ATOM 804 C C . PRO A 1 107 ? 32.568 3.078 -32.901 1.00 62.97 107 PRO A C 1
ATOM 806 O O . PRO A 1 107 ? 32.397 2.187 -33.727 1.00 62.97 107 PRO A O 1
ATOM 809 N N . ARG A 1 108 ? 32.727 2.775 -31.606 1.00 58.81 108 ARG A N 1
ATOM 810 C CA . ARG A 1 108 ? 32.658 1.382 -31.104 1.00 58.81 108 ARG A CA 1
ATOM 811 C C . ARG A 1 108 ? 31.242 0.785 -31.123 1.00 58.81 108 ARG A C 1
ATOM 813 O O . ARG A 1 108 ? 31.077 -0.405 -30.870 1.00 58.81 108 ARG A O 1
ATOM 820 N N . ARG A 1 109 ? 30.223 1.602 -31.388 1.00 52.88 109 ARG A N 1
ATOM 821 C CA . ARG A 1 109 ? 28.820 1.215 -31.570 1.00 52.88 109 ARG A CA 1
ATOM 822 C C . ARG A 1 109 ? 28.314 1.918 -32.821 1.00 52.88 109 ARG A C 1
ATOM 824 O O . ARG A 1 109 ? 28.491 3.126 -32.920 1.00 52.88 109 ARG A O 1
ATOM 831 N N . ASN A 1 110 ? 27.680 1.182 -33.733 1.00 42.16 110 ASN A N 1
ATOM 832 C CA . ASN A 1 110 ? 26.999 1.748 -34.897 1.00 42.16 110 ASN A CA 1
ATOM 833 C C . ASN A 1 110 ? 25.904 2.716 -34.425 1.00 42.16 110 ASN A C 1
ATOM 835 O O . ASN A 1 110 ? 24.770 2.311 -34.190 1.00 42.16 110 ASN A O 1
ATOM 839 N N . SER A 1 111 ? 26.234 3.997 -34.293 1.00 47.47 111 SER A N 1
ATOM 840 C CA . SER A 1 111 ? 25.284 5.093 -34.110 1.00 47.47 111 SER A CA 1
ATOM 841 C C . SER A 1 111 ? 24.687 5.482 -35.464 1.00 47.47 111 SER A C 1
ATOM 843 O O . SER A 1 111 ? 24.674 6.649 -35.843 1.00 47.47 111 SER A O 1
ATOM 845 N N . ALA A 1 112 ? 24.233 4.489 -36.235 1.00 40.25 112 ALA A N 1
ATOM 846 C CA . ALA A 1 112 ? 23.306 4.757 -37.320 1.00 40.25 112 ALA A CA 1
ATOM 847 C C . ALA A 1 112 ? 22.030 5.271 -36.662 1.00 40.25 112 ALA A C 1
ATOM 849 O O . ALA A 1 112 ? 21.562 4.650 -35.708 1.00 40.25 112 ALA A O 1
ATOM 850 N N . ALA A 1 113 ? 21.541 6.414 -37.142 1.00 42.28 113 ALA A N 1
ATOM 851 C CA . ALA A 1 113 ? 20.331 7.085 -36.703 1.00 42.28 113 ALA A CA 1
ATOM 852 C C . ALA A 1 113 ? 19.249 6.080 -36.286 1.00 42.28 113 ALA A C 1
ATOM 854 O O . ALA A 1 113 ? 18.463 5.605 -37.104 1.00 42.28 113 ALA A O 1
ATOM 855 N N . GLN A 1 114 ? 19.180 5.791 -34.988 1.00 37.31 114 GLN A N 1
ATOM 856 C CA . GLN A 1 114 ? 17.920 5.415 -34.394 1.00 37.31 114 GLN A CA 1
ATOM 857 C C . GLN A 1 114 ? 17.129 6.716 -34.412 1.00 37.31 114 GLN A C 1
ATOM 859 O O . GLN A 1 114 ? 17.139 7.489 -33.458 1.00 37.31 114 GLN A O 1
ATOM 864 N N . SER A 1 115 ? 16.471 6.993 -35.547 1.00 33.78 115 SER A N 1
ATOM 865 C CA . SER A 1 115 ? 15.184 7.671 -35.495 1.00 33.78 115 SER A CA 1
ATOM 866 C C . SER A 1 115 ? 14.485 7.059 -34.295 1.00 33.78 115 SER A C 1
ATOM 868 O O . SER A 1 115 ? 14.377 5.829 -34.280 1.00 33.78 115 SER A O 1
ATOM 870 N N . ARG A 1 116 ? 14.130 7.851 -33.276 1.00 36.81 116 ARG A N 1
ATOM 871 C CA . ARG A 1 116 ? 13.289 7.364 -32.182 1.00 36.81 116 ARG A CA 1
ATOM 872 C C . ARG A 1 116 ? 12.063 6.742 -32.841 1.00 36.81 116 ARG A C 1
ATOM 874 O O . ARG A 1 116 ? 11.125 7.439 -33.223 1.00 36.81 116 ARG A O 1
ATOM 881 N N . VAL A 1 117 ? 12.107 5.433 -33.065 1.00 35.50 117 VAL A N 1
ATOM 882 C CA . VAL A 1 117 ? 10.921 4.626 -33.238 1.00 35.50 117 VAL A CA 1
ATOM 883 C C . VAL A 1 117 ? 10.232 4.870 -31.917 1.00 35.50 117 VAL A C 1
ATOM 885 O O . VAL A 1 117 ? 10.814 4.572 -30.880 1.00 35.50 117 VAL A O 1
ATOM 888 N N . ARG A 1 118 ? 9.108 5.593 -31.960 1.00 36.91 118 ARG A N 1
ATOM 889 C CA . ARG A 1 118 ? 8.331 5.923 -30.768 1.00 36.91 118 ARG A CA 1
ATOM 890 C C . ARG A 1 118 ? 8.201 4.650 -29.949 1.00 36.91 118 ARG A C 1
ATOM 892 O O . ARG A 1 118 ? 7.558 3.707 -30.411 1.00 36.91 118 ARG A O 1
ATOM 899 N N . GLU A 1 119 ? 8.842 4.636 -28.788 1.00 43.91 119 GLU A N 1
ATOM 900 C CA . GLU A 1 119 ? 8.602 3.593 -27.809 1.00 43.91 119 GLU A CA 1
ATOM 901 C C . GLU A 1 119 ? 7.096 3.665 -27.490 1.00 43.91 119 GLU A C 1
ATOM 903 O O . GLU A 1 119 ? 6.572 4.770 -27.298 1.00 43.91 119 GLU A O 1
ATOM 908 N N . PRO A 1 120 ? 6.359 2.543 -27.503 1.00 47.28 120 PRO A N 1
ATOM 909 C CA . PRO A 1 120 ? 4.918 2.504 -27.226 1.00 47.28 120 PRO A CA 1
ATOM 910 C C . PRO A 1 120 ? 4.490 3.146 -25.890 1.00 47.28 120 PRO A C 1
ATOM 912 O O . PRO A 1 120 ? 3.298 3.355 -25.678 1.00 47.28 120 PRO A O 1
ATOM 915 N N . ASP A 1 121 ? 5.452 3.481 -25.028 1.00 51.88 121 ASP A N 1
ATOM 916 C CA . ASP A 1 121 ? 5.278 3.833 -23.619 1.00 51.88 121 ASP A CA 1
ATOM 917 C C . ASP A 1 121 ? 5.328 5.347 -23.311 1.00 51.88 121 ASP A C 1
ATOM 919 O O . ASP A 1 121 ? 5.313 5.751 -22.146 1.00 51.88 121 ASP A O 1
ATOM 923 N N . GLU A 1 122 ? 5.351 6.227 -24.321 1.00 57.34 122 GLU A N 1
ATOM 924 C CA . GLU A 1 122 ? 5.265 7.679 -24.091 1.00 57.34 122 GLU A CA 1
ATOM 925 C C . GLU A 1 122 ? 3.818 8.133 -23.801 1.00 57.34 122 GLU A C 1
ATOM 927 O O . GLU A 1 122 ? 3.003 8.339 -24.704 1.00 57.34 122 GLU A O 1
ATOM 932 N N . ILE A 1 123 ? 3.504 8.346 -22.517 1.00 63.75 123 ILE A N 1
ATOM 933 C CA . ILE A 1 123 ? 2.232 8.938 -22.070 1.00 63.75 123 ILE A CA 1
ATOM 934 C C . ILE A 1 123 ? 2.187 10.415 -22.478 1.00 63.75 123 ILE A C 1
ATOM 936 O O . ILE A 1 123 ? 3.038 11.210 -22.064 1.00 63.75 123 ILE A O 1
ATOM 940 N N . LYS A 1 124 ? 1.164 10.834 -23.235 1.00 68.12 124 LYS A N 1
ATOM 941 C CA . LYS A 1 124 ? 0.997 12.256 -23.548 1.00 68.12 124 LYS A CA 1
ATOM 942 C C . LYS A 1 124 ? 0.389 12.977 -22.360 1.00 68.12 124 LYS A C 1
ATOM 944 O O . LYS A 1 124 ? -0.646 12.591 -21.828 1.00 68.12 124 LYS A O 1
ATOM 949 N N . VAL A 1 125 ? 0.963 14.125 -22.025 1.00 72.25 125 VAL A N 1
ATOM 950 C CA . VAL A 1 125 ? 0.408 15.021 -21.001 1.00 72.25 125 VAL A CA 1
ATOM 951 C C . VAL A 1 125 ? -1.026 15.445 -21.361 1.00 72.25 125 VAL A C 1
ATOM 953 O O . VAL A 1 125 ? -1.876 15.561 -20.485 1.00 72.25 125 VAL A O 1
ATOM 956 N N . SER A 1 126 ? -1.342 15.593 -22.653 1.00 71.12 126 SER A N 1
ATOM 957 C CA . SER A 1 126 ? -2.707 15.878 -23.123 1.00 71.12 126 SER A CA 1
ATOM 958 C C . SER A 1 126 ? -3.741 14.829 -22.714 1.00 71.12 126 SER A C 1
ATOM 960 O O . SER A 1 126 ? -4.915 15.165 -22.610 1.00 71.12 126 SER A O 1
ATOM 962 N N . ASP A 1 127 ? -3.321 13.587 -22.469 1.00 69.50 127 ASP A N 1
ATOM 963 C CA . ASP A 1 127 ? -4.228 12.482 -22.140 1.00 69.50 127 ASP A CA 1
ATOM 964 C C . ASP A 1 127 ? -4.713 12.560 -20.682 1.00 69.50 127 ASP A C 1
ATOM 966 O O . ASP A 1 127 ? -5.700 11.930 -20.311 1.00 69.50 127 ASP A O 1
ATOM 970 N N . VAL A 1 128 ? -4.046 13.368 -19.853 1.00 74.38 128 VAL A N 1
ATOM 971 C CA . VAL A 1 128 ? -4.358 13.555 -18.427 1.00 74.38 128 VAL A CA 1
ATOM 972 C C . VAL A 1 128 ? -4.697 15.005 -18.071 1.00 74.38 128 VAL A C 1
ATOM 974 O O . VAL A 1 128 ? -5.122 15.285 -16.952 1.00 74.38 128 VAL A O 1
ATOM 977 N N . LEU A 1 129 ? -4.541 15.941 -19.009 1.00 73.62 129 LEU A N 1
ATOM 978 C CA . LEU A 1 129 ? -4.949 17.330 -18.818 1.00 73.62 129 LEU A CA 1
ATOM 979 C C . LEU A 1 129 ? -6.452 17.500 -19.066 1.00 73.62 129 LEU A C 1
ATOM 981 O O . LEU A 1 129 ? -7.033 16.909 -19.975 1.00 73.62 129 LEU A O 1
ATOM 985 N N . GLY A 1 130 ? -7.082 18.364 -18.270 1.00 78.06 130 GLY A N 1
ATOM 986 C CA . GLY A 1 130 ? -8.503 18.684 -18.396 1.00 78.06 130 GLY A CA 1
ATOM 987 C C . GLY A 1 130 ? -9.438 17.653 -17.758 1.00 78.06 130 GLY A C 1
ATOM 988 O O . GLY A 1 130 ? -9.029 16.794 -16.979 1.00 78.06 130 GLY A O 1
ATOM 989 N N . LYS A 1 131 ? -10.738 17.793 -18.035 1.00 83.19 131 LYS A N 1
ATOM 990 C CA . LYS A 1 131 ? -11.774 16.932 -17.454 1.00 83.19 131 LYS A CA 1
ATOM 991 C C . LYS A 1 131 ? -11.788 15.596 -18.185 1.00 83.19 131 LYS A C 1
ATOM 993 O O . LYS A 1 131 ? -12.083 15.559 -19.376 1.00 83.19 131 LYS A O 1
ATOM 998 N N . GLN A 1 132 ? -11.544 14.518 -17.450 1.00 83.75 132 GLN A N 1
ATOM 999 C CA . GLN A 1 132 ? -11.552 13.162 -17.991 1.00 83.75 132 GLN A CA 1
ATOM 1000 C C . GLN A 1 132 ? -12.770 12.394 -17.473 1.00 83.75 132 GLN A C 1
ATOM 1002 O O . GLN A 1 132 ? -13.215 12.591 -16.339 1.00 83.75 132 GLN A O 1
ATOM 1007 N N . ILE A 1 133 ? -13.321 11.513 -18.306 1.00 87.25 133 ILE A N 1
ATOM 1008 C CA . ILE A 1 133 ? -14.365 10.567 -17.903 1.00 87.25 133 ILE A CA 1
ATOM 1009 C C . ILE A 1 133 ? -13.869 9.174 -18.260 1.00 87.25 133 ILE A C 1
ATOM 1011 O O . ILE A 1 133 ? -13.709 8.847 -19.433 1.00 87.25 133 ILE A O 1
ATOM 1015 N N . LEU A 1 134 ? -13.619 8.362 -17.237 1.00 88.75 134 LEU A N 1
ATOM 1016 C CA . LEU A 1 134 ? -13.203 6.978 -17.401 1.00 88.75 134 LEU A CA 1
ATOM 1017 C C . LEU A 1 134 ? -14.412 6.055 -17.327 1.00 88.75 134 LEU A C 1
ATOM 1019 O O . LEU A 1 134 ? -15.269 6.199 -16.451 1.00 88.75 134 LEU A O 1
ATOM 1023 N N . SER A 1 135 ? -14.439 5.073 -18.222 1.00 89.62 135 SER A N 1
ATOM 1024 C CA . SER A 1 135 ? -15.414 3.993 -18.185 1.00 89.62 135 SER A CA 1
ATOM 1025 C C . SER A 1 135 ? -14.758 2.707 -17.715 1.00 89.62 135 SER A C 1
ATOM 1027 O O . SER A 1 135 ? -13.707 2.313 -18.217 1.00 89.62 135 SER A O 1
ATOM 1029 N N . THR A 1 136 ? -15.372 2.054 -16.733 1.00 93.19 136 THR A N 1
ATOM 1030 C CA . THR A 1 136 ? -14.916 0.766 -16.211 1.00 93.19 136 THR A CA 1
ATOM 1031 C C . THR A 1 136 ? -16.050 -0.245 -16.268 1.00 93.19 136 THR A C 1
ATOM 1033 O O . THR A 1 136 ? -17.226 0.113 -16.315 1.00 93.19 136 THR A O 1
ATOM 1036 N N . ARG A 1 137 ? -15.702 -1.532 -16.186 1.00 95.06 137 ARG A N 1
ATOM 1037 C CA . ARG A 1 137 ? -16.689 -2.618 -16.124 1.00 95.06 137 ARG A CA 1
ATOM 1038 C C . ARG A 1 137 ? -17.665 -2.486 -14.945 1.00 95.06 137 ARG A C 1
ATOM 1040 O O . ARG A 1 137 ? -18.797 -2.936 -15.062 1.00 95.06 137 ARG A O 1
ATOM 1047 N N . LEU A 1 138 ? -17.223 -1.930 -13.811 1.00 93.81 138 LEU A N 1
ATOM 1048 C CA . LEU A 1 138 ? -18.024 -1.842 -12.580 1.00 93.81 138 LEU A CA 1
ATOM 1049 C C . LEU A 1 138 ? -18.770 -0.512 -12.453 1.00 93.81 138 LEU A C 1
ATOM 1051 O O . LEU A 1 138 ? -19.903 -0.478 -11.985 1.00 93.81 138 LEU A O 1
ATOM 1055 N N . ILE A 1 139 ? -18.124 0.582 -12.852 1.00 92.25 139 ILE A N 1
ATOM 1056 C CA . ILE A 1 139 ? -18.680 1.932 -12.817 1.00 92.25 139 ILE A CA 1
ATOM 1057 C C . ILE A 1 139 ? -18.461 2.547 -14.203 1.00 92.25 139 ILE A C 1
ATOM 1059 O O . ILE A 1 139 ? -17.312 2.811 -14.574 1.00 92.25 139 ILE A O 1
ATOM 1063 N N . PRO A 1 140 ? -19.531 2.784 -14.977 1.00 88.44 140 PRO A N 1
ATOM 1064 C CA . PRO A 1 140 ? -19.405 3.184 -16.374 1.00 88.44 140 PRO A CA 1
ATOM 1065 C C . PRO A 1 140 ? -18.941 4.631 -16.555 1.00 88.44 140 PRO A C 1
ATOM 1067 O O . PRO A 1 140 ? -18.438 4.952 -17.624 1.00 88.44 140 PRO A O 1
ATOM 1070 N N . ASN A 1 141 ? -19.108 5.493 -15.547 1.00 91.69 141 ASN A N 1
ATOM 1071 C CA . ASN A 1 141 ? -18.776 6.914 -15.629 1.00 91.69 141 ASN A CA 1
ATOM 1072 C C . ASN A 1 141 ? -18.082 7.382 -14.345 1.00 91.69 141 ASN A C 1
ATOM 1074 O O . ASN A 1 141 ? -18.741 7.733 -13.366 1.00 91.69 141 ASN A O 1
ATOM 1078 N N . ILE A 1 142 ? -16.752 7.412 -14.356 1.00 92.06 142 ILE A N 1
ATOM 1079 C CA . ILE A 1 142 ? -15.930 8.003 -13.297 1.00 92.06 142 ILE A CA 1
ATOM 1080 C C . ILE A 1 142 ? -15.384 9.329 -13.821 1.00 92.06 142 ILE A C 1
ATOM 1082 O O . ILE A 1 142 ? -14.555 9.350 -14.726 1.00 92.06 142 ILE A O 1
ATOM 1086 N N . THR A 1 143 ? -15.859 10.443 -13.266 1.00 90.81 143 THR A N 1
ATOM 1087 C CA . THR A 1 143 ? -15.346 11.772 -13.625 1.00 90.81 143 THR A CA 1
ATOM 1088 C C . THR A 1 143 ? -14.084 12.067 -12.826 1.00 90.81 143 THR A C 1
ATOM 1090 O O . THR A 1 143 ? -14.110 12.024 -11.595 1.00 90.81 143 THR A O 1
ATOM 1093 N N . LEU A 1 144 ? -12.999 12.395 -13.522 1.00 89.50 144 LEU A N 1
ATOM 1094 C CA . LEU A 1 144 ? -11.767 12.872 -12.912 1.00 89.50 144 LEU A CA 1
ATOM 1095 C C . LEU A 1 144 ? -11.729 14.394 -12.956 1.00 89.50 144 LEU A C 1
ATOM 1097 O O . LEU A 1 144 ? -11.928 15.022 -13.999 1.00 89.50 144 LEU A O 1
ATOM 1101 N N . ASP A 1 145 ? -11.475 14.968 -11.789 1.00 86.62 145 ASP A N 1
ATOM 1102 C CA . ASP A 1 145 ? -11.312 16.400 -11.627 1.00 86.62 145 ASP A CA 1
ATOM 1103 C C . ASP A 1 145 ? -9.935 16.853 -12.172 1.00 86.62 145 ASP A C 1
ATOM 1105 O O . ASP A 1 145 ? -8.923 16.205 -11.863 1.00 86.62 145 ASP A O 1
ATOM 1109 N N . PRO A 1 146 ? -9.861 17.928 -12.982 1.00 84.38 146 PRO A N 1
ATOM 1110 C CA . PRO A 1 146 ? -8.606 18.374 -13.591 1.00 84.38 146 PRO A CA 1
ATOM 1111 C C . PRO A 1 146 ? -7.525 18.762 -12.574 1.00 84.38 146 PRO A C 1
ATOM 1113 O O . PRO A 1 146 ? -6.341 18.510 -12.809 1.00 84.38 146 PRO A O 1
ATOM 1116 N N . GLU A 1 147 ? -7.909 19.353 -11.439 1.00 84.19 147 GLU A N 1
ATOM 1117 C CA . GLU A 1 147 ? -6.970 19.804 -10.406 1.00 84.19 147 GLU A CA 1
ATOM 1118 C C . GLU A 1 147 ? -6.343 18.591 -9.715 1.00 84.19 147 GLU A C 1
ATOM 1120 O O . GLU A 1 147 ? -5.120 18.497 -9.575 1.00 84.19 147 GLU A O 1
ATOM 1125 N N . ARG A 1 148 ? -7.173 17.594 -9.378 1.00 84.94 148 ARG A N 1
ATOM 1126 C CA . ARG A 1 148 ? -6.704 16.321 -8.806 1.00 84.94 148 ARG A CA 1
ATOM 1127 C C . ARG A 1 148 ? -5.817 15.541 -9.769 1.00 84.94 148 ARG A C 1
ATOM 1129 O O . ARG A 1 148 ? -4.816 14.971 -9.342 1.00 84.94 148 ARG A O 1
ATOM 1136 N N . THR A 1 149 ? -6.169 15.523 -11.051 1.00 84.50 149 THR A N 1
ATOM 1137 C CA . THR A 1 149 ? -5.404 14.791 -12.072 1.00 84.50 149 THR A CA 1
ATOM 1138 C C . THR A 1 149 ? -4.039 15.439 -12.304 1.00 84.50 149 THR A C 1
ATOM 1140 O O . THR A 1 149 ? -3.034 14.739 -12.383 1.00 84.50 149 THR A O 1
ATOM 1143 N N . SER A 1 150 ? -3.973 16.774 -12.294 1.00 81.00 150 SER A N 1
ATOM 1144 C CA . SER A 1 150 ? -2.713 17.519 -12.412 1.00 81.00 150 SER A CA 1
ATOM 1145 C C . SER A 1 150 ?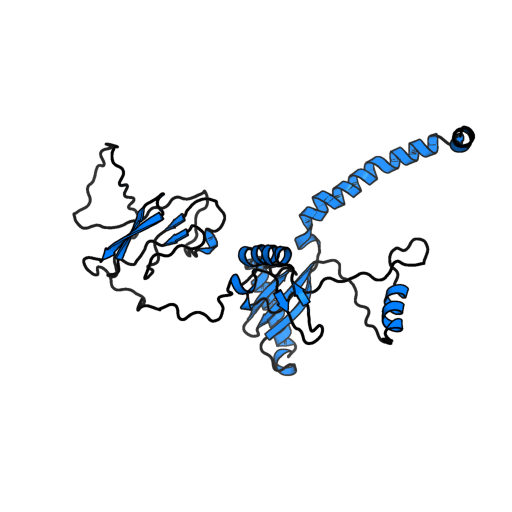 -1.780 17.271 -11.222 1.00 81.00 150 SER A C 1
ATOM 1147 O O . SER A 1 150 ? -0.589 17.025 -11.408 1.00 81.00 150 SER A O 1
ATOM 1149 N N . ALA A 1 151 ? -2.319 17.268 -9.997 1.00 82.19 151 ALA A N 1
ATOM 1150 C CA . ALA A 1 151 ? -1.547 16.937 -8.800 1.00 82.19 151 ALA A CA 1
ATOM 1151 C C . ALA A 1 151 ? -1.050 15.479 -8.813 1.00 82.19 151 ALA A C 1
ATOM 1153 O O . ALA A 1 151 ? 0.086 15.203 -8.432 1.00 82.19 151 ALA A O 1
ATOM 1154 N N . ALA A 1 152 ? -1.876 14.541 -9.286 1.00 83.25 152 ALA A N 1
ATOM 1155 C CA . ALA A 1 152 ? -1.476 13.145 -9.434 1.00 83.25 152 ALA A CA 1
ATOM 1156 C C . ALA A 1 152 ? -0.376 12.965 -10.495 1.00 83.25 152 ALA A C 1
ATOM 1158 O O . ALA A 1 152 ? 0.570 12.213 -10.261 1.00 83.25 152 ALA A O 1
ATOM 1159 N N . LEU A 1 153 ? -0.461 13.681 -11.622 1.00 82.69 153 LEU A N 1
ATOM 1160 C CA . LEU A 1 153 ? 0.564 13.660 -12.665 1.00 82.69 153 LEU A CA 1
ATOM 1161 C C . LEU A 1 153 ? 1.918 14.138 -12.129 1.00 82.69 153 LEU A C 1
ATOM 1163 O O . LEU A 1 153 ? 2.933 13.505 -12.409 1.00 82.69 153 LEU A O 1
ATOM 1167 N N . GLU A 1 154 ? 1.954 15.218 -11.347 1.00 80.50 154 GLU A N 1
ATOM 1168 C CA . GLU A 1 154 ? 3.194 15.691 -10.717 1.00 80.50 154 GLU A CA 1
ATOM 1169 C C . GLU A 1 154 ? 3.820 14.604 -9.835 1.00 80.50 154 GLU A C 1
ATOM 1171 O O . GLU A 1 154 ? 5.007 14.302 -9.970 1.00 80.50 154 GLU A O 1
ATOM 1176 N N . LEU A 1 155 ? 3.004 13.944 -9.010 1.00 77.19 155 LEU A N 1
ATOM 1177 C CA . LEU A 1 155 ? 3.487 12.927 -8.082 1.00 77.19 155 LEU A CA 1
ATOM 1178 C C . LEU A 1 155 ? 4.016 11.687 -8.805 1.00 77.19 155 LEU A C 1
ATOM 1180 O O . LEU A 1 155 ? 5.041 11.135 -8.399 1.00 77.19 155 LEU A O 1
ATOM 1184 N N . ILE A 1 156 ? 3.313 11.244 -9.850 1.00 78.19 156 ILE A N 1
ATOM 1185 C CA . ILE A 1 156 ? 3.689 10.066 -10.636 1.00 78.19 156 ILE A CA 1
ATOM 1186 C C . ILE A 1 156 ? 4.932 10.374 -11.472 1.00 78.19 156 ILE A C 1
ATOM 1188 O O . ILE A 1 156 ? 5.899 9.624 -11.409 1.00 78.19 156 ILE A O 1
ATOM 1192 N N . SER A 1 157 ? 4.949 11.507 -12.178 1.00 74.62 157 SER A N 1
ATOM 1193 C CA . SER A 1 157 ? 6.073 11.894 -13.044 1.00 74.62 157 SER A CA 1
ATOM 1194 C C . SER A 1 157 ? 7.382 12.107 -12.286 1.00 74.62 157 SER A C 1
ATOM 1196 O O . SER A 1 157 ? 8.446 11.820 -12.827 1.00 74.62 157 SER A O 1
ATOM 1198 N N . ARG A 1 158 ? 7.326 12.602 -11.043 1.00 74.31 158 ARG A N 1
ATOM 1199 C CA . ARG A 1 158 ? 8.533 12.878 -10.252 1.00 74.31 158 ARG A CA 1
ATOM 1200 C C . ARG A 1 158 ? 9.027 11.704 -9.423 1.00 74.31 158 ARG A C 1
ATOM 1202 O O . ARG A 1 158 ? 10.223 11.625 -9.164 1.00 74.31 158 ARG A O 1
ATOM 1209 N N . PHE A 1 159 ? 8.128 10.855 -8.928 1.00 72.81 159 PHE A N 1
ATOM 1210 C CA . PHE A 1 159 ? 8.471 9.940 -7.834 1.00 72.81 159 PHE A CA 1
ATOM 1211 C C . PHE A 1 159 ? 8.048 8.487 -8.048 1.00 72.81 159 PHE A C 1
ATOM 1213 O O . PHE A 1 159 ? 8.425 7.641 -7.233 1.00 72.81 159 PHE A O 1
ATOM 1220 N N . ALA A 1 160 ? 7.232 8.184 -9.059 1.00 75.88 160 ALA A N 1
ATOM 1221 C CA . ALA A 1 160 ? 6.808 6.814 -9.311 1.00 75.88 160 ALA A CA 1
ATOM 1222 C C . ALA A 1 160 ? 7.805 6.065 -10.207 1.00 75.88 160 ALA A C 1
ATOM 1224 O O . ALA A 1 160 ? 8.647 6.661 -10.876 1.00 75.88 160 ALA A O 1
ATOM 1225 N N . VAL A 1 161 ? 7.714 4.736 -10.184 1.00 80.12 161 VAL A N 1
ATOM 1226 C CA . VAL A 1 161 ? 8.462 3.870 -11.108 1.00 80.12 161 VAL A CA 1
ATOM 1227 C C . VAL A 1 161 ? 7.920 3.967 -12.538 1.00 80.12 161 VAL A C 1
ATOM 1229 O O . VAL A 1 161 ? 6.866 4.566 -12.760 1.00 80.12 161 VAL A O 1
ATOM 1232 N N . SER A 1 162 ? 8.624 3.339 -13.493 1.00 79.94 162 SER A N 1
ATOM 1233 C CA . SER A 1 162 ? 8.158 3.222 -14.880 1.00 79.94 162 SER A CA 1
ATOM 1234 C C . SER A 1 162 ? 6.687 2.769 -14.921 1.00 79.94 162 SER A C 1
ATOM 1236 O O . SER A 1 162 ? 6.334 1.817 -14.208 1.00 79.94 162 SER A O 1
ATOM 1238 N N . PRO A 1 163 ? 5.826 3.421 -15.730 1.00 78.81 163 PRO A N 1
ATOM 1239 C CA . PRO A 1 163 ? 4.409 3.080 -15.851 1.00 78.81 163 PRO A CA 1
ATOM 1240 C C . PRO A 1 163 ? 4.132 1.606 -16.167 1.00 78.81 163 PRO A C 1
ATOM 1242 O O . PRO A 1 163 ? 3.077 1.105 -15.786 1.00 78.81 163 PRO A O 1
ATOM 1245 N N . GLU A 1 164 ? 5.084 0.898 -16.783 1.00 81.56 164 GLU A N 1
ATOM 1246 C CA . GLU A 1 164 ? 5.008 -0.545 -17.061 1.00 81.56 164 GLU A CA 1
ATOM 1247 C C . GLU A 1 164 ? 4.734 -1.392 -15.800 1.00 81.56 164 GLU A C 1
ATOM 1249 O O . GLU A 1 164 ? 4.067 -2.423 -15.871 1.00 81.56 164 GLU A O 1
ATOM 1254 N N . TRP A 1 165 ? 5.199 -0.935 -14.631 1.00 86.06 165 TRP A N 1
ATOM 1255 C CA . TRP A 1 165 ? 4.992 -1.608 -13.347 1.00 86.06 165 TRP A CA 1
ATOM 1256 C C . TRP A 1 165 ? 3.693 -1.180 -12.660 1.00 86.06 165 TRP A C 1
ATOM 1258 O O . TRP A 1 165 ? 3.212 -1.870 -11.768 1.00 86.06 165 TRP A O 1
ATOM 1268 N N . LEU A 1 166 ? 3.098 -0.051 -13.045 1.00 87.00 166 LEU A N 1
ATOM 1269 C CA . LEU A 1 166 ? 1.949 0.550 -12.360 1.00 87.00 166 LEU A CA 1
ATOM 1270 C C . LEU A 1 166 ? 0.609 0.040 -12.901 1.00 87.00 166 LEU A C 1
ATOM 1272 O O . LEU A 1 166 ? -0.316 0.815 -13.139 1.00 87.00 166 LEU A O 1
ATOM 1276 N N . VAL A 1 167 ? 0.469 -1.280 -13.051 1.00 90.31 167 VAL A N 1
ATOM 1277 C CA . VAL A 1 167 ? -0.788 -1.892 -13.522 1.00 90.31 167 VAL A CA 1
ATOM 1278 C C . VAL A 1 167 ? -1.894 -1.895 -12.456 1.00 90.31 167 VAL A C 1
ATOM 1280 O O . VAL A 1 167 ? -3.065 -2.087 -12.783 1.00 90.31 167 VAL A O 1
ATOM 1283 N N . TYR A 1 168 ? -1.548 -1.670 -11.183 1.00 93.88 168 TYR A N 1
ATOM 1284 C CA . TYR A 1 168 ? -2.489 -1.604 -10.066 1.00 93.88 168 TYR A CA 1
ATOM 1285 C C . TYR A 1 168 ? -2.072 -0.561 -9.017 1.00 93.88 168 TYR A C 1
ATOM 1287 O O . TYR A 1 168 ? -0.922 -0.503 -8.580 1.00 93.88 168 TYR A O 1
ATOM 1295 N N . LEU A 1 169 ? -3.043 0.228 -8.547 1.00 93.19 169 LEU A N 1
ATOM 1296 C CA . LEU A 1 169 ? -2.914 1.021 -7.327 1.00 93.19 169 LEU A CA 1
ATOM 1297 C C . LEU A 1 169 ? -4.029 0.639 -6.350 1.00 93.19 169 LEU A C 1
ATOM 1299 O O . LEU A 1 169 ? -5.197 0.562 -6.748 1.00 93.19 169 LEU A O 1
ATOM 1303 N N . PRO A 1 170 ? -3.699 0.417 -5.070 1.00 95.31 170 PRO A N 1
ATOM 1304 C CA . PRO A 1 170 ? -4.682 -0.021 -4.101 1.00 95.31 170 PRO A CA 1
ATOM 1305 C C . PRO A 1 170 ? -5.681 1.089 -3.748 1.00 95.31 170 PRO A C 1
ATOM 1307 O O . PRO A 1 170 ? -5.284 2.246 -3.571 1.00 95.31 170 PRO A O 1
ATOM 1310 N N . PRO A 1 171 ? -6.975 0.757 -3.576 1.00 95.38 171 PRO A N 1
ATOM 1311 C CA . PRO A 1 171 ? -7.978 1.730 -3.176 1.00 95.38 171 PRO A CA 1
ATOM 1312 C C . PRO A 1 171 ? -7.819 2.125 -1.706 1.00 95.38 171 PRO A C 1
ATOM 1314 O O . PRO A 1 171 ? -7.244 1.399 -0.887 1.00 95.38 171 PRO A O 1
ATOM 1317 N N . THR A 1 172 ? -8.417 3.264 -1.358 1.00 93.75 172 THR A N 1
ATOM 1318 C CA . THR A 1 172 ? -8.688 3.592 0.044 1.00 93.75 172 THR A CA 1
ATOM 1319 C C . THR A 1 172 ? -9.753 2.654 0.623 1.00 93.75 172 THR A C 1
ATOM 1321 O O . THR A 1 172 ? -10.561 2.088 -0.115 1.00 93.75 172 THR A O 1
ATOM 1324 N N . MET A 1 173 ? -9.766 2.501 1.945 1.00 95.44 173 MET A N 1
ATOM 1325 C CA . MET A 1 173 ? -10.735 1.676 2.667 1.00 95.44 173 MET A CA 1
ATOM 1326 C C . MET A 1 173 ? -11.595 2.573 3.559 1.00 95.44 173 MET A C 1
ATOM 1328 O O . MET A 1 173 ? -11.061 3.414 4.280 1.00 95.44 173 MET A O 1
ATOM 1332 N N . SER A 1 174 ? -12.916 2.411 3.485 1.00 95.50 174 SER A N 1
ATOM 1333 C CA . SER A 1 174 ? -13.854 3.093 4.383 1.00 95.50 174 SER A CA 1
ATOM 1334 C C . SER A 1 174 ? -13.955 2.336 5.708 1.00 95.50 174 SER A C 1
ATOM 1336 O O . SER A 1 174 ? -13.967 1.102 5.675 1.00 95.50 174 SER A O 1
ATOM 1338 N N . PRO A 1 175 ? -14.102 3.032 6.848 1.00 96.19 175 PRO A N 1
ATOM 1339 C CA . PRO A 1 175 ? -14.557 2.392 8.073 1.00 96.19 175 PRO A CA 1
ATOM 1340 C C . PRO A 1 175 ? -16.019 1.939 7.941 1.00 96.19 175 PRO A C 1
ATOM 1342 O O . PRO A 1 175 ? -16.722 2.283 6.978 1.00 96.19 175 PRO A O 1
ATOM 1345 N N . CYS A 1 176 ? -16.473 1.170 8.930 1.00 96.19 176 CYS A N 1
ATOM 1346 C CA . CYS A 1 176 ? -17.894 0.898 9.121 1.00 96.19 176 CYS A CA 1
ATOM 1347 C C . CYS A 1 176 ? -18.635 2.150 9.633 1.00 96.19 176 CYS A C 1
ATOM 1349 O O . CYS A 1 176 ? -18.030 3.184 9.919 1.00 96.19 176 CYS A O 1
ATOM 1351 N N . SER A 1 177 ? -19.965 2.081 9.715 1.00 95.81 177 SER A N 1
ATOM 1352 C CA . SER A 1 177 ? -20.743 3.144 10.357 1.00 95.81 177 SER A CA 1
ATOM 1353 C C . SER A 1 177 ? -20.399 3.252 11.842 1.00 95.81 177 SER A C 1
ATOM 1355 O O . SER A 1 177 ? -20.069 2.245 12.464 1.00 95.81 177 SER A O 1
ATOM 1357 N N . THR A 1 178 ? -20.548 4.448 12.415 1.00 97.25 178 THR A N 1
ATOM 1358 C CA . THR A 1 178 ? -20.350 4.679 13.851 1.00 97.25 178 THR A CA 1
ATOM 1359 C C . THR A 1 178 ? -21.192 3.722 14.692 1.00 97.25 178 THR A C 1
ATOM 1361 O O . THR A 1 178 ? -22.381 3.530 14.418 1.00 97.25 178 THR A O 1
ATOM 1364 N N . SER A 1 179 ? -20.560 3.134 15.707 1.00 97.44 179 SER A N 1
ATOM 1365 C CA . SER A 1 179 ? -21.200 2.191 16.618 1.00 97.44 179 SER A CA 1
ATOM 1366 C C . SER A 1 179 ? -22.291 2.858 17.452 1.00 97.44 179 SER A C 1
ATOM 1368 O O . SER A 1 179 ? -22.214 4.038 17.797 1.00 97.44 179 SER A O 1
ATOM 1370 N N . LYS A 1 180 ? -23.329 2.081 17.776 1.00 94.56 180 LYS A N 1
ATOM 1371 C CA . LYS A 1 180 ? -24.391 2.496 18.710 1.00 94.56 180 LYS A CA 1
ATOM 1372 C C . LYS A 1 180 ? -24.095 2.114 20.161 1.00 94.56 180 LYS A C 1
ATOM 1374 O O . LYS A 1 180 ? -24.849 2.508 21.049 1.00 94.56 180 LYS A O 1
ATOM 1379 N N . LEU A 1 181 ? -23.060 1.310 20.400 1.00 95.62 181 LEU A N 1
ATOM 1380 C CA . LEU A 1 181 ? -22.667 0.908 21.746 1.00 95.62 181 LEU A CA 1
ATOM 1381 C C . LEU A 1 181 ? -21.972 2.070 22.470 1.00 95.62 181 LEU A C 1
ATOM 1383 O O . LEU A 1 181 ? -21.198 2.793 21.838 1.00 95.62 181 LEU A O 1
ATOM 1387 N N . PRO A 1 182 ? -22.206 2.241 23.785 1.00 95.75 182 PRO A N 1
ATOM 1388 C CA . PRO A 1 182 ? -21.461 3.219 24.567 1.00 95.75 182 PRO A CA 1
ATOM 1389 C C . PRO A 1 182 ? -19.960 2.909 24.497 1.00 95.75 182 PRO A C 1
ATOM 1391 O O . PRO A 1 182 ? -19.569 1.745 24.462 1.00 95.75 182 PRO A O 1
ATOM 1394 N N . ASP A 1 183 ? -19.140 3.958 24.454 1.00 95.12 183 ASP A N 1
ATOM 1395 C CA . ASP A 1 183 ? -17.668 3.915 24.459 1.00 95.12 183 ASP A CA 1
ATOM 1396 C C . ASP A 1 183 ? -16.977 3.305 23.223 1.00 95.12 183 ASP A C 1
ATOM 1398 O O . ASP A 1 183 ? -15.747 3.254 23.172 1.00 95.12 183 ASP A O 1
ATOM 1402 N N . TYR A 1 184 ? -17.721 2.908 22.186 1.00 96.38 184 TYR A N 1
ATOM 1403 C CA . TYR A 1 184 ? -17.144 2.422 20.928 1.00 96.38 184 TYR A CA 1
ATOM 1404 C C . TYR A 1 184 ? -17.411 3.393 19.780 1.00 96.38 184 TYR A C 1
ATOM 1406 O O . TYR A 1 184 ? -18.550 3.763 19.517 1.00 96.38 184 TYR A O 1
ATOM 1414 N N . LEU A 1 185 ? -16.358 3.756 19.039 1.00 97.00 185 LEU A N 1
ATOM 1415 C CA . LEU A 1 185 ? -16.505 4.495 17.782 1.00 97.00 185 LEU A CA 1
ATOM 1416 C C . LEU A 1 185 ? -16.856 3.555 16.620 1.00 97.00 185 LEU A C 1
ATOM 1418 O O . LEU A 1 185 ? -17.752 3.846 15.833 1.00 97.00 185 LEU A O 1
ATOM 1422 N N . GLU A 1 186 ? -16.177 2.411 16.542 1.00 97.44 186 GLU A N 1
ATOM 1423 C CA . GLU A 1 186 ? -16.384 1.361 15.542 1.00 97.44 186 GLU A CA 1
ATOM 1424 C C . GLU A 1 186 ? -16.553 0.017 16.255 1.00 97.44 186 GLU A C 1
ATOM 1426 O O . GLU A 1 186 ? -15.849 -0.263 17.229 1.00 97.44 186 GLU A O 1
ATOM 1431 N N . TYR A 1 187 ? -17.481 -0.819 15.783 1.00 97.19 187 TYR A N 1
ATOM 1432 C CA . TYR A 1 187 ? -17.710 -2.147 16.348 1.00 97.19 187 TYR A CA 1
ATOM 1433 C C . TYR A 1 187 ? -18.078 -3.159 15.241 1.00 97.19 187 TYR A C 1
ATOM 1435 O O . TYR A 1 187 ? -18.661 -2.775 14.222 1.00 97.19 187 TYR A O 1
ATOM 1443 N N . PRO A 1 188 ? -17.719 -4.457 15.365 1.00 96.75 188 PRO A N 1
ATOM 1444 C CA . PRO A 1 188 ? -17.900 -5.418 14.271 1.00 96.75 188 PRO A CA 1
ATOM 1445 C C . PRO A 1 188 ? -19.347 -5.590 13.789 1.00 96.75 188 PRO A C 1
ATOM 1447 O O . PRO A 1 188 ? -19.571 -5.907 12.619 1.00 96.75 188 PRO A O 1
ATOM 1450 N N . THR A 1 189 ? -20.340 -5.367 14.658 1.00 96.19 189 THR A N 1
ATOM 1451 C CA . THR A 1 189 ? -21.756 -5.546 14.304 1.00 96.19 189 THR A CA 1
ATOM 1452 C C . THR A 1 189 ? -22.214 -4.615 13.190 1.00 96.19 189 THR A C 1
ATOM 1454 O O . THR A 1 189 ? -23.026 -5.015 12.356 1.00 96.19 189 THR A O 1
ATOM 1457 N N . GLU A 1 190 ? -21.671 -3.403 13.125 1.00 97.31 190 GLU A N 1
ATOM 1458 C CA . GLU A 1 190 ? -21.977 -2.392 12.120 1.00 97.31 190 GLU A CA 1
ATOM 1459 C C . GLU A 1 190 ? -21.455 -2.827 10.747 1.00 97.31 190 GLU A C 1
ATOM 1461 O O . GLU A 1 190 ? -22.176 -2.741 9.750 1.00 97.31 190 GLU A O 1
ATOM 1466 N N . ALA A 1 191 ? -20.240 -3.382 10.698 1.00 96.62 191 ALA A N 1
ATOM 1467 C CA . ALA A 1 191 ? -19.677 -3.956 9.479 1.00 96.62 191 ALA A CA 1
ATOM 1468 C C . ALA A 1 191 ? -20.487 -5.172 8.997 1.00 96.62 191 ALA A C 1
ATOM 1470 O O . ALA A 1 191 ? -20.822 -5.264 7.816 1.00 96.62 191 ALA A O 1
ATOM 1471 N N . PHE A 1 192 ? -20.863 -6.086 9.898 1.00 97.25 192 PHE A N 1
ATOM 1472 C CA . PHE A 1 192 ? -21.685 -7.246 9.533 1.00 97.25 192 PHE A CA 1
ATOM 1473 C C . PHE A 1 192 ? -23.077 -6.838 9.050 1.00 97.25 192 PHE A C 1
ATOM 1475 O O . PHE A 1 192 ? -23.552 -7.348 8.035 1.00 97.25 192 PHE A O 1
ATOM 1482 N N . SER A 1 193 ? -23.700 -5.864 9.715 1.00 96.44 193 SER A N 1
ATOM 1483 C CA . SER A 1 193 ? -25.010 -5.334 9.328 1.00 96.44 193 SER A CA 1
ATOM 1484 C C . SER A 1 193 ? -24.976 -4.672 7.949 1.00 96.44 193 SER A C 1
ATOM 1486 O O . SER A 1 193 ? -25.917 -4.827 7.172 1.00 96.44 193 SER A O 1
ATOM 1488 N N . TYR A 1 194 ? -23.879 -3.985 7.604 1.00 97.12 194 TYR A N 1
ATOM 1489 C CA . TYR A 1 194 ? -23.691 -3.385 6.281 1.00 97.12 194 TYR A CA 1
ATOM 1490 C C . TYR A 1 194 ? -23.750 -4.422 5.147 1.00 97.12 194 TYR A C 1
ATOM 1492 O O . TYR A 1 194 ? -24.389 -4.168 4.119 1.00 97.12 194 TYR A O 1
ATOM 1500 N N . TYR A 1 195 ? -23.089 -5.571 5.328 1.00 97.50 195 TYR A N 1
ATOM 1501 C CA . TYR A 1 195 ? -23.077 -6.662 4.349 1.00 97.50 195 TYR A CA 1
ATOM 1502 C C . TYR A 1 195 ? -24.396 -7.436 4.339 1.00 97.50 195 TYR A C 1
ATOM 1504 O O . TYR A 1 195 ? -24.945 -7.679 3.264 1.00 97.50 195 TYR A O 1
ATOM 1512 N N . ALA A 1 196 ? -24.961 -7.736 5.512 1.00 96.88 196 ALA A N 1
ATOM 1513 C CA . ALA A 1 196 ? -26.257 -8.403 5.621 1.00 96.88 196 ALA A CA 1
ATOM 1514 C C . ALA A 1 196 ? -27.378 -7.593 4.942 1.00 96.88 196 ALA A C 1
ATOM 1516 O O . ALA A 1 196 ? -28.193 -8.159 4.219 1.00 96.88 196 ALA A O 1
ATOM 1517 N N . GLY A 1 197 ? -27.368 -6.260 5.080 1.00 97.00 197 GLY A N 1
ATOM 1518 C CA . GLY A 1 197 ? -28.298 -5.359 4.387 1.00 97.00 197 GLY A CA 1
ATOM 1519 C C . GLY A 1 197 ? -28.132 -5.305 2.859 1.00 97.00 197 GLY A C 1
ATOM 1520 O O . GLY A 1 197 ? -28.954 -4.696 2.183 1.00 97.00 197 GLY A O 1
ATOM 1521 N N . ARG A 1 198 ? -27.082 -5.930 2.312 1.00 96.56 198 ARG A N 1
ATOM 1522 C CA . ARG A 1 198 ? -26.825 -6.122 0.870 1.00 96.56 198 ARG A CA 1
ATOM 1523 C C . ARG A 1 198 ? -26.913 -7.592 0.461 1.00 96.56 198 ARG A C 1
ATOM 1525 O O . ARG A 1 198 ? -26.338 -7.987 -0.552 1.00 96.56 198 ARG A O 1
ATOM 1532 N N . GLU A 1 199 ? -27.577 -8.397 1.286 1.00 97.00 199 GLU A N 1
ATOM 1533 C CA . GLU A 1 199 ? -27.779 -9.831 1.067 1.00 97.00 199 GLU A CA 1
ATOM 1534 C C . GLU A 1 199 ? -26.456 -10.621 0.982 1.00 97.00 199 GLU A C 1
ATOM 1536 O O . GLU A 1 199 ? -26.383 -11.689 0.377 1.00 97.00 199 GLU A O 1
ATOM 1541 N N . GLN A 1 200 ? -25.389 -10.108 1.612 1.00 96.56 200 GLN A N 1
ATOM 1542 C CA . GLN A 1 200 ? -24.097 -10.784 1.736 1.00 96.56 200 GLN A CA 1
ATOM 1543 C C . GLN A 1 200 ? -23.956 -11.377 3.140 1.00 96.56 200 GLN A C 1
ATOM 1545 O O . GLN A 1 200 ? -23.634 -10.679 4.100 1.00 96.56 200 GLN A O 1
ATOM 1550 N N . PHE A 1 201 ? -24.194 -12.685 3.259 1.00 94.94 201 PHE A N 1
ATOM 1551 C CA . PHE A 1 201 ? -24.241 -13.385 4.554 1.00 94.94 201 PHE A CA 1
ATOM 1552 C C . PHE A 1 201 ? -22.962 -14.147 4.911 1.00 94.94 201 PHE A C 1
ATOM 1554 O O . PHE A 1 201 ? -22.838 -14.670 6.017 1.00 94.94 201 PHE A O 1
ATOM 1561 N N . LYS A 1 202 ? -21.999 -14.219 3.989 1.00 97.38 202 LYS A N 1
ATOM 1562 C CA . LYS A 1 202 ? -20.692 -14.832 4.223 1.00 97.38 202 LYS A CA 1
ATOM 1563 C C . LYS A 1 202 ? -19.614 -13.772 4.052 1.00 97.38 202 LYS A C 1
ATOM 1565 O O . LYS A 1 202 ? -19.418 -13.261 2.955 1.00 97.38 202 LYS A O 1
ATOM 1570 N N . VAL A 1 203 ? -18.912 -13.474 5.138 1.00 96.88 203 VAL A N 1
ATOM 1571 C CA . VAL A 1 203 ? -17.800 -12.518 5.170 1.00 96.88 203 VAL A CA 1
ATOM 1572 C C . VAL A 1 203 ? -16.523 -13.218 5.623 1.00 96.88 203 VAL A C 1
ATOM 1574 O O . VAL A 1 203 ? -16.576 -14.225 6.330 1.00 96.88 203 VAL A O 1
ATOM 1577 N N . ILE A 1 204 ? -15.374 -12.692 5.203 1.00 97.69 204 ILE A N 1
ATOM 1578 C CA . ILE A 1 204 ? -14.056 -13.145 5.654 1.00 97.69 204 ILE A CA 1
ATOM 1579 C C . ILE A 1 204 ? -13.470 -12.024 6.505 1.00 97.69 204 ILE A C 1
ATOM 1581 O O . ILE A 1 204 ? -13.236 -10.925 6.007 1.00 97.69 204 ILE A O 1
ATOM 1585 N N . CYS A 1 205 ? -13.240 -12.304 7.784 1.00 97.38 205 CYS A N 1
ATOM 1586 C CA . CYS A 1 205 ? -12.541 -11.387 8.673 1.00 97.38 205 CYS A CA 1
ATOM 1587 C C . CYS A 1 205 ? -11.040 -11.639 8.552 1.00 97.38 205 CYS A C 1
ATOM 1589 O O . CYS A 1 205 ? -10.574 -12.746 8.818 1.00 97.38 205 CYS A O 1
ATOM 1591 N N . GLN A 1 206 ? -10.297 -10.614 8.151 1.00 96.81 206 GLN A N 1
ATOM 1592 C CA . GLN A 1 206 ? -8.840 -10.634 8.109 1.00 96.81 206 GLN A CA 1
ATOM 1593 C C . GLN A 1 206 ? -8.310 -9.669 9.161 1.00 96.81 206 GLN A C 1
ATOM 1595 O O . GLN A 1 206 ? -8.905 -8.616 9.401 1.00 96.81 206 GLN A O 1
ATOM 1600 N N . GLU A 1 207 ? -7.203 -10.033 9.801 1.00 96.81 207 GLU A N 1
ATOM 1601 C CA . GLU A 1 207 ? -6.523 -9.123 10.710 1.00 96.81 207 GLU A CA 1
ATOM 1602 C C . GLU A 1 207 ? -6.049 -7.893 9.933 1.00 96.81 207 GLU A C 1
ATOM 1604 O O . GLU A 1 207 ? -5.384 -7.998 8.900 1.00 96.81 207 GLU A O 1
ATOM 1609 N N . LYS A 1 208 ? -6.384 -6.705 10.438 1.00 95.25 208 LYS A N 1
ATOM 1610 C CA . LYS A 1 208 ? -5.848 -5.463 9.895 1.00 95.25 208 LYS A CA 1
ATOM 1611 C C . LYS A 1 208 ? -4.451 -5.241 10.468 1.00 95.25 208 LYS A C 1
ATOM 1613 O O . LYS A 1 208 ? -4.292 -4.542 11.468 1.00 95.25 208 LYS A O 1
ATOM 1618 N N . HIS A 1 209 ? -3.449 -5.823 9.817 1.00 93.94 209 HIS A N 1
ATOM 1619 C CA . HIS A 1 209 ? -2.053 -5.624 10.189 1.00 93.94 209 HIS A CA 1
ATOM 1620 C C . HIS A 1 209 ? -1.693 -4.130 10.203 1.00 93.94 209 HIS A C 1
ATOM 1622 O O . HIS A 1 209 ? -2.109 -3.350 9.341 1.00 93.94 209 HIS A O 1
ATOM 1628 N N . MET A 1 210 ? -0.937 -3.717 11.220 1.00 90.81 210 MET A N 1
ATOM 1629 C CA . MET A 1 210 ? -0.528 -2.327 11.402 1.00 90.81 210 MET A CA 1
ATOM 1630 C C . MET A 1 210 ? 0.829 -2.100 10.732 1.00 90.81 210 MET A C 1
ATOM 1632 O O . MET A 1 210 ? 1.877 -2.183 11.375 1.00 90.81 210 MET A O 1
ATOM 1636 N N . GLY A 1 211 ? 0.813 -1.855 9.423 1.00 91.06 211 GLY A N 1
ATOM 1637 C CA . GLY A 1 211 ? 2.017 -1.699 8.616 1.00 91.06 211 GLY A CA 1
ATOM 1638 C C . GLY A 1 211 ? 1.889 -0.594 7.575 1.00 91.06 211 GLY A C 1
ATOM 1639 O O . GLY A 1 211 ? 1.390 0.504 7.831 1.00 91.06 211 GLY A O 1
ATOM 1640 N N . SER A 1 212 ? 2.444 -0.847 6.398 1.00 91.81 212 SER A N 1
ATOM 1641 C CA . SER A 1 212 ? 2.229 -0.016 5.221 1.00 91.81 212 SER A CA 1
ATOM 1642 C C . SER A 1 212 ? 1.906 -0.893 4.028 1.00 91.81 212 SER A C 1
ATOM 1644 O O . SER A 1 212 ? 2.709 -1.750 3.663 1.00 91.81 212 SER A O 1
ATOM 1646 N N . ARG A 1 213 ? 0.770 -0.621 3.384 1.00 94.81 213 ARG A N 1
ATOM 1647 C CA . ARG A 1 213 ? 0.368 -1.325 2.166 1.00 94.81 213 ARG A CA 1
ATOM 1648 C C . ARG A 1 213 ? 1.442 -1.246 1.086 1.00 94.81 213 ARG A C 1
ATOM 1650 O O . ARG A 1 213 ? 1.899 -0.147 0.730 1.00 94.81 213 ARG A O 1
ATOM 1657 N N . ALA A 1 214 ? 1.804 -2.414 0.581 1.00 94.69 214 ALA A N 1
ATOM 1658 C CA . ALA A 1 214 ? 2.808 -2.634 -0.438 1.00 94.69 214 ALA A CA 1
ATOM 1659 C C . ALA A 1 214 ? 2.230 -3.531 -1.538 1.00 94.69 214 ALA A C 1
ATOM 1661 O O . ALA A 1 214 ? 1.589 -4.543 -1.263 1.00 94.69 214 ALA A O 1
ATOM 1662 N N . VAL A 1 215 ? 2.470 -3.149 -2.785 1.00 96.81 215 VAL A N 1
ATOM 1663 C CA . VAL A 1 215 ? 2.133 -3.942 -3.963 1.00 96.81 215 VAL A CA 1
ATOM 1664 C C . VAL A 1 215 ? 3.427 -4.519 -4.517 1.00 96.81 215 VAL A C 1
ATOM 1666 O O . VAL A 1 215 ? 4.320 -3.774 -4.920 1.00 96.81 215 VAL A O 1
ATOM 1669 N N . LEU A 1 216 ? 3.533 -5.842 -4.511 1.00 96.38 216 LEU A N 1
ATOM 1670 C CA . LEU A 1 216 ? 4.690 -6.584 -4.994 1.00 96.38 216 LEU A CA 1
ATOM 1671 C C . LEU A 1 216 ? 4.416 -7.057 -6.418 1.00 96.38 216 LEU A C 1
ATOM 1673 O O . LEU A 1 216 ? 3.501 -7.844 -6.650 1.00 96.38 216 LEU A O 1
ATOM 1677 N N . TYR A 1 217 ? 5.230 -6.594 -7.353 1.00 96.44 217 TYR A N 1
ATOM 1678 C CA . TYR A 1 217 ? 5.251 -7.053 -8.734 1.00 96.44 217 TYR A CA 1
ATOM 1679 C C . TYR A 1 217 ? 6.411 -8.020 -8.877 1.00 96.44 217 TYR A C 1
ATOM 1681 O O . TYR A 1 217 ? 7.551 -7.623 -8.657 1.00 96.44 217 TYR A O 1
ATOM 1689 N N . LEU A 1 218 ? 6.133 -9.282 -9.192 1.00 96.75 218 LEU A N 1
ATOM 1690 C CA . LEU A 1 218 ? 7.148 -10.331 -9.227 1.00 96.75 218 LEU A CA 1
ATOM 1691 C C . LEU A 1 218 ? 7.059 -11.090 -10.545 1.00 96.75 218 LEU A C 1
ATOM 1693 O O . LEU A 1 218 ? 5.974 -11.512 -10.953 1.00 96.75 218 LEU A O 1
ATOM 1697 N N . HIS A 1 219 ? 8.206 -11.303 -11.174 1.00 95.94 219 HIS A N 1
ATOM 1698 C CA . HIS A 1 219 ? 8.356 -12.135 -12.356 1.00 95.94 219 HIS A CA 1
ATOM 1699 C C . HIS A 1 219 ? 9.189 -13.374 -12.034 1.00 95.94 219 HIS A C 1
ATOM 1701 O O . HIS A 1 219 ? 10.067 -13.372 -11.168 1.00 95.94 219 HIS A O 1
ATOM 1707 N N . ARG A 1 220 ? 8.920 -14.453 -12.766 1.00 95.50 220 ARG A N 1
ATOM 1708 C CA . ARG A 1 220 ? 9.588 -15.747 -12.602 1.00 95.50 220 ARG A CA 1
ATOM 1709 C C . ARG A 1 220 ? 11.094 -15.682 -12.872 1.00 95.50 220 ARG A C 1
ATOM 1711 O O . ARG A 1 220 ? 11.839 -16.480 -12.312 1.00 95.50 220 ARG A O 1
ATOM 1718 N N . ASP A 1 221 ? 11.541 -14.748 -13.707 1.00 93.19 221 ASP A N 1
ATOM 1719 C CA . ASP A 1 221 ? 12.958 -14.530 -14.026 1.00 93.19 221 ASP A CA 1
ATOM 1720 C C . ASP A 1 221 ? 13.759 -13.866 -12.888 1.00 93.19 221 ASP A C 1
ATOM 1722 O O . ASP A 1 221 ? 14.975 -13.716 -13.001 1.00 93.19 221 ASP A O 1
ATOM 1726 N N . GLY A 1 222 ? 13.095 -13.501 -11.786 1.00 90.25 222 GLY A N 1
ATOM 1727 C CA . GLY A 1 222 ? 13.702 -12.840 -10.633 1.00 90.25 222 GLY A CA 1
ATOM 1728 C C . GLY A 1 222 ? 13.609 -11.315 -10.669 1.00 90.25 222 GLY A C 1
ATOM 1729 O O . GLY A 1 222 ? 13.997 -10.675 -9.694 1.00 90.25 222 GLY A O 1
ATOM 1730 N N . SER A 1 223 ? 13.076 -10.720 -11.741 1.00 91.19 223 SER A N 1
ATOM 1731 C CA . SER A 1 223 ? 12.770 -9.290 -11.772 1.00 91.19 223 SER A CA 1
ATOM 1732 C C . SER A 1 223 ? 11.509 -8.971 -10.961 1.00 91.19 223 SER A C 1
ATOM 1734 O O . SER A 1 223 ? 10.589 -9.783 -10.833 1.00 91.19 223 SER A O 1
ATOM 1736 N N . GLY A 1 224 ? 11.462 -7.779 -10.369 1.00 93.38 224 GLY A N 1
ATOM 1737 C CA . GLY A 1 224 ? 10.314 -7.356 -9.581 1.00 93.38 224 GLY A CA 1
ATOM 1738 C C . GLY A 1 224 ? 10.506 -6.021 -8.874 1.00 93.38 224 GLY A C 1
ATOM 1739 O O . GLY A 1 224 ? 11.600 -5.454 -8.863 1.00 93.38 224 GLY A O 1
ATOM 1740 N N . ARG A 1 225 ? 9.415 -5.516 -8.294 1.00 94.75 225 ARG A N 1
ATOM 1741 C CA . ARG A 1 225 ? 9.338 -4.234 -7.583 1.00 94.75 225 ARG A CA 1
ATOM 1742 C C . ARG A 1 225 ? 8.421 -4.332 -6.372 1.00 94.75 225 ARG A C 1
ATOM 1744 O O . ARG A 1 225 ? 7.381 -4.986 -6.427 1.00 94.75 225 ARG A O 1
ATOM 1751 N N . CYS A 1 226 ? 8.761 -3.616 -5.306 1.00 94.75 226 CYS A N 1
ATOM 1752 C CA . CYS A 1 226 ? 7.908 -3.416 -4.143 1.00 94.75 226 CYS A CA 1
ATOM 1753 C C . CYS A 1 226 ? 7.456 -1.958 -4.116 1.00 94.75 226 CYS A C 1
ATOM 1755 O O . CYS A 1 226 ? 8.236 -1.053 -3.822 1.00 94.75 226 CYS A O 1
ATOM 1757 N N . LEU A 1 227 ? 6.189 -1.712 -4.442 1.00 93.44 227 LEU A N 1
ATOM 1758 C CA . LEU A 1 227 ? 5.656 -0.363 -4.584 1.00 93.44 227 LEU A CA 1
ATOM 1759 C C . LEU A 1 227 ? 4.726 0.003 -3.438 1.00 93.44 227 LEU A C 1
ATOM 1761 O O . LEU A 1 227 ? 3.951 -0.792 -2.921 1.00 93.44 227 LEU A O 1
ATOM 1765 N N . THR A 1 228 ? 4.767 1.267 -3.058 1.00 92.31 228 THR A N 1
ATOM 1766 C CA . THR A 1 228 ? 3.831 1.855 -2.103 1.00 92.31 228 THR A CA 1
ATOM 1767 C C . THR A 1 228 ? 2.451 2.069 -2.737 1.00 92.31 228 THR A C 1
ATOM 1769 O O . THR A 1 228 ? 2.314 2.095 -3.959 1.00 92.31 228 THR A O 1
ATOM 1772 N N . ARG A 1 229 ? 1.428 2.364 -1.920 1.00 91.56 229 ARG A N 1
ATOM 1773 C CA . ARG A 1 229 ? 0.078 2.740 -2.401 1.00 91.56 229 ARG A CA 1
ATOM 1774 C C . ARG A 1 229 ? 0.020 3.912 -3.399 1.00 91.56 229 ARG A C 1
ATOM 1776 O O . ARG A 1 229 ? -1.026 4.145 -3.988 1.00 91.56 229 ARG A O 1
ATOM 1783 N N . THR A 1 230 ? 1.102 4.680 -3.536 1.00 88.62 230 THR A N 1
ATOM 1784 C CA . THR A 1 230 ? 1.222 5.818 -4.461 1.00 88.62 230 THR A CA 1
ATOM 1785 C C . THR A 1 230 ? 2.177 5.535 -5.627 1.00 88.62 230 THR A C 1
ATOM 1787 O O . THR A 1 230 ? 2.626 6.476 -6.270 1.00 88.62 230 THR A O 1
ATOM 1790 N N . GLY A 1 231 ? 2.568 4.277 -5.860 1.00 89.50 231 GLY A N 1
ATOM 1791 C CA . GLY A 1 231 ? 3.413 3.882 -6.996 1.00 89.50 231 GLY A CA 1
ATOM 1792 C C . GLY A 1 231 ? 4.910 4.187 -6.854 1.00 89.50 231 GLY A C 1
ATOM 1793 O O . GLY A 1 231 ? 5.666 4.014 -7.804 1.00 89.50 231 GLY A O 1
ATOM 1794 N N . ARG A 1 232 ? 5.359 4.637 -5.678 1.00 89.94 232 ARG A N 1
ATOM 1795 C CA . ARG A 1 232 ? 6.789 4.869 -5.394 1.00 89.94 232 ARG A CA 1
ATOM 1796 C C . ARG A 1 232 ? 7.474 3.572 -4.965 1.00 89.94 232 ARG A C 1
ATOM 1798 O O . ARG A 1 232 ? 6.796 2.806 -4.270 1.00 89.94 232 ARG A O 1
ATOM 1805 N N . PRO A 1 233 ? 8.772 3.370 -5.255 1.00 89.88 233 PRO A N 1
ATOM 1806 C CA . PRO A 1 233 ? 9.553 2.301 -4.638 1.00 89.88 233 PRO A CA 1
ATOM 1807 C C . PRO A 1 233 ? 9.420 2.342 -3.115 1.00 89.88 233 PRO A C 1
ATOM 1809 O O . PRO A 1 233 ? 9.432 3.417 -2.506 1.00 89.88 233 PRO A O 1
ATOM 1812 N N . PHE A 1 234 ? 9.239 1.180 -2.496 1.00 89.56 234 PHE A N 1
ATOM 1813 C CA . PHE A 1 234 ? 9.198 1.068 -1.043 1.00 89.56 234 PHE A CA 1
ATOM 1814 C C . PHE A 1 234 ? 10.614 1.130 -0.459 1.00 89.56 234 PHE A C 1
ATOM 1816 O O . PHE A 1 234 ? 10.817 1.751 0.584 1.00 89.56 234 PHE A O 1
ATOM 1823 N N . PHE A 1 235 ? 11.580 0.527 -1.153 1.00 88.06 235 PHE A N 1
ATOM 1824 C CA . PHE A 1 235 ? 12.975 0.419 -0.738 1.00 88.06 235 PHE A CA 1
ATOM 1825 C C . PHE A 1 235 ? 13.935 0.885 -1.833 1.00 88.06 235 PHE A C 1
ATOM 1827 O O . PHE A 1 235 ? 13.550 1.002 -2.996 1.00 88.06 235 PHE A O 1
ATOM 1834 N N . GLY A 1 236 ? 15.191 1.126 -1.452 1.00 87.44 236 GLY A N 1
ATOM 1835 C CA . GLY A 1 236 ? 16.300 1.178 -2.400 1.00 87.44 236 GLY A CA 1
ATOM 1836 C C . GLY A 1 236 ? 16.651 -0.219 -2.939 1.00 87.44 236 GLY A C 1
ATOM 1837 O O . GLY A 1 236 ? 16.236 -1.232 -2.354 1.00 87.44 236 GLY A O 1
ATOM 1838 N N . PRO A 1 237 ? 17.407 -0.293 -4.050 1.00 88.00 237 PRO A N 1
ATOM 1839 C CA . PRO A 1 237 ? 17.756 -1.555 -4.712 1.00 88.00 237 PRO A CA 1
ATOM 1840 C C . PRO A 1 237 ? 18.461 -2.550 -3.778 1.00 88.00 237 PRO A C 1
ATOM 1842 O O . PRO A 1 237 ? 18.246 -3.754 -3.877 1.00 88.00 237 PRO A O 1
ATOM 1845 N N . GLU A 1 238 ? 19.231 -2.054 -2.809 1.00 89.31 238 GLU A N 1
ATOM 1846 C CA . GLU A 1 238 ? 19.996 -2.857 -1.854 1.00 89.31 238 GLU A CA 1
ATOM 1847 C C . GLU A 1 238 ? 19.135 -3.731 -0.928 1.00 89.31 238 GLU A C 1
ATOM 1849 O O . GLU A 1 238 ? 19.605 -4.766 -0.456 1.00 89.31 238 GLU A O 1
ATOM 1854 N N . ILE A 1 239 ? 17.881 -3.340 -0.680 1.00 90.44 239 ILE A N 1
ATOM 1855 C CA . ILE A 1 239 ? 16.910 -4.134 0.093 1.00 90.44 239 ILE A CA 1
ATOM 1856 C C . ILE A 1 239 ? 15.887 -4.792 -0.839 1.00 90.44 239 ILE A C 1
ATOM 1858 O O . ILE A 1 239 ? 15.451 -5.916 -0.577 1.00 90.44 239 ILE A O 1
ATOM 1862 N N . GLU A 1 240 ? 15.494 -4.109 -1.917 1.00 92.62 240 GLU A N 1
ATOM 1863 C CA . GLU A 1 240 ? 14.461 -4.598 -2.829 1.00 92.62 240 GLU A CA 1
ATOM 1864 C C . GLU A 1 240 ? 14.897 -5.865 -3.576 1.00 92.62 240 GLU A C 1
ATOM 1866 O O . GLU A 1 240 ? 14.148 -6.842 -3.584 1.00 92.62 240 GLU A O 1
ATOM 1871 N N . GLU A 1 241 ? 16.105 -5.896 -4.148 1.00 92.75 241 GLU A N 1
ATOM 1872 C CA . GLU A 1 241 ? 16.560 -7.034 -4.959 1.00 92.75 241 GLU A CA 1
ATOM 1873 C C . GLU A 1 241 ? 16.636 -8.348 -4.152 1.00 92.75 241 GLU A C 1
ATOM 1875 O O . GLU A 1 241 ? 16.058 -9.347 -4.598 1.00 92.75 241 GLU A O 1
ATOM 1880 N N . PRO A 1 242 ? 17.243 -8.392 -2.943 1.00 94.69 242 PRO A N 1
ATOM 1881 C CA . PRO A 1 242 ? 17.239 -9.609 -2.129 1.00 94.69 242 PRO A CA 1
ATOM 1882 C C . PRO A 1 242 ? 15.833 -10.039 -1.691 1.00 94.69 242 PRO A C 1
ATOM 1884 O O . PRO A 1 242 ? 15.539 -11.236 -1.648 1.00 94.69 242 PRO A O 1
ATOM 1887 N N . MET A 1 243 ? 14.954 -9.078 -1.376 1.00 94.94 243 MET A N 1
ATOM 1888 C CA . MET A 1 243 ? 13.567 -9.360 -0.997 1.00 94.94 243 MET A CA 1
ATOM 1889 C C . MET A 1 243 ? 12.806 -10.014 -2.152 1.00 94.94 243 MET A C 1
ATOM 1891 O O . MET A 1 243 ? 12.186 -11.062 -1.964 1.00 94.94 243 MET A O 1
ATOM 1895 N N . VAL A 1 244 ? 12.870 -9.414 -3.343 1.00 95.88 244 VAL A N 1
ATOM 1896 C CA . VAL A 1 244 ? 12.234 -9.940 -4.557 1.00 95.88 244 VAL A CA 1
ATOM 1897 C C . VAL A 1 244 ? 12.766 -11.337 -4.860 1.00 95.88 244 VAL A C 1
ATOM 1899 O O . VAL A 1 244 ? 11.971 -12.260 -5.032 1.00 95.88 244 VAL A O 1
ATOM 1902 N N . GLY A 1 245 ? 14.088 -11.529 -4.824 1.00 96.44 245 GLY A N 1
ATOM 1903 C CA . GLY A 1 245 ? 14.704 -12.839 -5.039 1.00 96.44 245 GLY A CA 1
ATOM 1904 C C . GLY A 1 245 ? 14.195 -13.906 -4.063 1.00 96.44 245 GLY A C 1
ATOM 1905 O O . GLY A 1 245 ? 13.857 -15.016 -4.476 1.00 96.44 245 GLY A O 1
ATOM 1906 N N . SER A 1 246 ? 14.063 -13.568 -2.776 1.00 97.00 246 SER A N 1
ATOM 1907 C CA . SER A 1 246 ? 13.536 -14.484 -1.754 1.00 97.00 246 SER A CA 1
ATOM 1908 C C . SER A 1 246 ? 12.064 -14.854 -1.986 1.00 97.00 246 SER A C 1
ATOM 1910 O O . SER A 1 246 ? 11.686 -16.022 -1.835 1.00 97.00 246 SER A O 1
ATOM 1912 N N . LEU A 1 247 ? 11.234 -13.893 -2.396 1.00 97.12 247 LEU A N 1
ATOM 1913 C CA . LEU A 1 247 ? 9.822 -14.130 -2.706 1.00 97.12 247 LEU A CA 1
ATOM 1914 C C . LEU A 1 247 ? 9.658 -14.993 -3.960 1.00 97.12 247 LEU A C 1
ATOM 1916 O O . LEU A 1 247 ? 8.907 -15.967 -3.940 1.00 97.12 247 LEU A O 1
ATOM 1920 N N . VAL A 1 248 ? 10.399 -14.692 -5.028 1.00 97.56 248 VAL A N 1
ATOM 1921 C CA . VAL A 1 248 ? 10.379 -15.475 -6.273 1.00 97.56 248 VAL A CA 1
ATOM 1922 C C . VAL A 1 248 ? 10.859 -16.906 -6.028 1.00 97.56 248 VAL A C 1
ATOM 1924 O O . VAL A 1 248 ? 10.245 -17.851 -6.529 1.00 97.56 248 VAL A O 1
ATOM 1927 N N . ALA A 1 249 ? 11.897 -17.100 -5.210 1.00 97.56 249 ALA A N 1
ATOM 1928 C CA . ALA A 1 249 ? 12.354 -18.434 -4.823 1.00 97.56 249 ALA A CA 1
ATOM 1929 C C . ALA A 1 249 ? 11.269 -19.216 -4.062 1.00 97.56 249 ALA A C 1
ATOM 1931 O O . ALA A 1 249 ? 11.080 -20.405 -4.314 1.00 97.56 249 ALA A O 1
ATOM 1932 N N . THR A 1 250 ? 10.518 -18.540 -3.188 1.00 97.88 250 THR A N 1
ATOM 1933 C CA . THR A 1 250 ? 9.412 -19.135 -2.419 1.00 97.88 250 THR A CA 1
ATOM 1934 C C . THR A 1 250 ? 8.233 -19.527 -3.312 1.00 97.88 250 THR A C 1
ATOM 1936 O O . THR A 1 250 ? 7.685 -20.616 -3.170 1.00 97.88 250 THR A O 1
ATOM 1939 N N . LEU A 1 251 ? 7.860 -18.674 -4.270 1.00 97.75 251 LEU A N 1
ATOM 1940 C CA . LEU A 1 251 ? 6.827 -18.993 -5.265 1.00 97.75 251 LEU A CA 1
ATOM 1941 C C . LEU A 1 251 ? 7.252 -20.156 -6.169 1.00 97.75 251 LEU A C 1
ATOM 1943 O O . LEU A 1 251 ? 6.439 -20.993 -6.551 1.00 97.75 251 LEU A O 1
ATOM 1947 N N . SER A 1 252 ? 8.541 -20.227 -6.495 1.00 96.88 252 SER A N 1
ATOM 1948 C CA . SER A 1 252 ? 9.083 -21.306 -7.318 1.00 96.88 252 SER A CA 1
ATOM 1949 C C . SER A 1 252 ? 9.102 -22.639 -6.572 1.00 96.88 252 SER A C 1
ATOM 1951 O O . SER A 1 252 ? 8.751 -23.662 -7.150 1.00 96.88 252 SER A O 1
ATOM 1953 N N . SER A 1 253 ? 9.471 -22.645 -5.288 1.00 97.81 253 SER A N 1
ATOM 1954 C CA . SER A 1 253 ? 9.496 -23.873 -4.484 1.00 97.81 253 SER A CA 1
ATOM 1955 C C . SER A 1 253 ? 8.103 -24.396 -4.131 1.00 97.81 253 SER A C 1
ATOM 1957 O O . SER A 1 253 ? 7.958 -25.594 -3.897 1.00 97.81 253 SER A O 1
ATOM 1959 N N . SER A 1 254 ? 7.081 -23.534 -4.120 1.00 97.88 254 SER A N 1
ATOM 1960 C CA . SER A 1 254 ? 5.691 -23.939 -3.892 1.00 97.88 254 SER A CA 1
ATOM 1961 C C . SER A 1 254 ? 4.987 -24.499 -5.133 1.00 97.88 254 SER A C 1
ATOM 1963 O O . SER A 1 254 ? 3.897 -25.042 -4.989 1.00 97.88 254 SER A O 1
ATOM 1965 N N . GLY A 1 255 ? 5.581 -24.384 -6.330 1.00 97.44 255 GLY A N 1
ATOM 1966 C CA . GLY A 1 255 ? 4.948 -24.784 -7.596 1.00 97.44 255 GLY A CA 1
ATOM 1967 C C . GLY A 1 255 ? 3.918 -23.779 -8.132 1.00 97.44 255 GLY A C 1
ATOM 1968 O O . GLY A 1 255 ? 3.148 -24.103 -9.035 1.00 97.44 255 GLY A O 1
ATOM 1969 N N . PHE A 1 256 ? 3.900 -22.548 -7.602 1.00 98.19 256 PHE A N 1
ATOM 1970 C CA . PHE A 1 256 ? 2.898 -21.530 -7.938 1.00 98.19 256 PHE A CA 1
ATOM 1971 C C . PHE A 1 256 ? 2.809 -21.246 -9.446 1.00 98.19 256 PHE A C 1
ATOM 1973 O O . PHE A 1 256 ? 1.717 -21.107 -9.996 1.00 98.19 256 PHE A O 1
ATOM 1980 N N . TRP A 1 257 ? 3.952 -21.153 -10.130 1.00 97.88 257 TRP A N 1
ATOM 1981 C CA . TRP A 1 257 ? 3.998 -20.797 -11.551 1.00 97.88 257 TRP A CA 1
ATOM 1982 C C . TRP A 1 257 ? 3.320 -21.845 -12.433 1.00 97.88 257 TRP A C 1
ATOM 1984 O O . TRP A 1 257 ? 2.629 -21.501 -13.393 1.00 97.88 257 TRP A O 1
ATOM 1994 N N . GLU A 1 258 ? 3.511 -23.120 -12.103 1.00 97.94 258 GLU A N 1
ATOM 1995 C CA . GLU A 1 258 ? 2.934 -24.260 -12.805 1.00 97.94 258 GLU A CA 1
ATOM 1996 C C . GLU A 1 258 ? 1.433 -24.376 -12.529 1.00 97.94 258 GLU A C 1
ATOM 1998 O O . GLU A 1 258 ? 0.650 -24.515 -13.473 1.00 97.94 258 GLU A O 1
ATOM 2003 N N . ASP A 1 259 ? 1.031 -24.246 -11.263 1.00 98.12 259 ASP A N 1
ATOM 2004 C CA . ASP A 1 259 ? -0.369 -24.344 -10.837 1.00 98.12 259 ASP A CA 1
ATOM 2005 C C . ASP A 1 259 ? -1.238 -23.256 -11.482 1.00 98.12 259 ASP A C 1
ATOM 2007 O O . ASP A 1 259 ? -2.339 -23.528 -11.970 1.00 98.12 259 ASP A O 1
ATOM 2011 N N . PHE A 1 260 ? -0.724 -22.024 -11.541 1.00 97.62 260 PHE A N 1
ATOM 2012 C CA . PHE A 1 260 ? -1.431 -20.872 -12.105 1.00 97.62 260 PHE A CA 1
ATOM 2013 C C . PHE A 1 260 ? -1.114 -20.616 -13.584 1.00 97.62 260 PHE A C 1
ATOM 2015 O O . PHE A 1 260 ? -1.735 -19.741 -14.190 1.00 97.62 260 PHE A O 1
ATOM 2022 N N . LYS A 1 261 ? -0.185 -21.377 -14.181 1.00 97.88 261 LYS A N 1
ATOM 2023 C CA . LYS A 1 261 ? 0.277 -21.237 -15.576 1.00 97.88 261 LYS A CA 1
ATOM 2024 C C . LYS A 1 261 ? 0.637 -19.789 -15.932 1.00 97.88 261 LYS A C 1
ATOM 2026 O O . LYS A 1 261 ? 0.160 -19.246 -16.929 1.00 97.88 261 LYS A O 1
ATOM 2031 N N . THR A 1 262 ? 1.464 -19.167 -15.097 1.00 97.81 262 THR A N 1
ATOM 2032 C CA . THR A 1 262 ? 1.871 -17.761 -15.224 1.00 97.81 262 THR A CA 1
ATOM 2033 C C . THR A 1 262 ? 3.369 -17.594 -14.983 1.00 97.81 262 THR A C 1
ATOM 2035 O O . THR A 1 262 ? 4.002 -18.408 -14.313 1.00 97.81 262 THR A O 1
ATOM 2038 N N . ASP A 1 263 ? 3.936 -16.523 -15.524 1.00 96.75 263 ASP A N 1
ATOM 2039 C CA . ASP A 1 263 ? 5.313 -16.066 -15.321 1.00 96.75 263 ASP A CA 1
ATOM 2040 C C . ASP A 1 263 ? 5.398 -14.785 -14.475 1.00 96.75 263 ASP A C 1
ATOM 2042 O O . ASP A 1 263 ? 6.492 -14.317 -14.164 1.00 96.75 263 ASP A O 1
ATOM 2046 N N . ARG A 1 264 ? 4.248 -14.230 -14.080 1.00 95.75 264 ARG A N 1
ATOM 2047 C CA . ARG A 1 264 ? 4.133 -12.985 -13.316 1.00 95.75 264 ARG A CA 1
ATOM 2048 C C . ARG A 1 264 ? 3.024 -13.048 -12.282 1.00 95.75 264 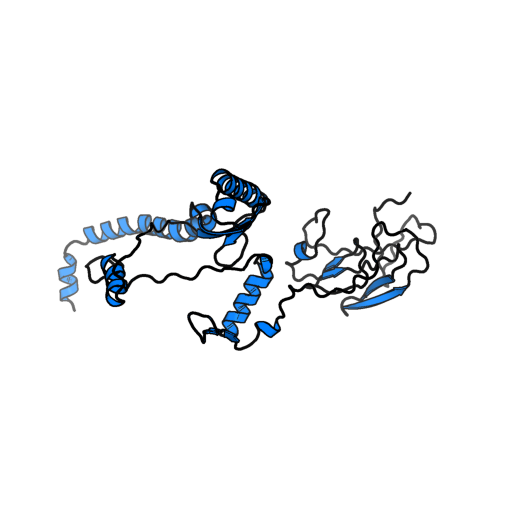ARG A C 1
ATOM 2050 O O . ARG A 1 264 ? 2.011 -13.727 -12.473 1.00 95.75 264 ARG A O 1
ATOM 2057 N N . VAL A 1 265 ? 3.200 -12.292 -11.206 1.00 96.69 265 VAL A N 1
ATOM 2058 C CA . VAL A 1 265 ? 2.199 -12.127 -10.154 1.00 96.69 265 VAL A CA 1
ATOM 2059 C C . VAL A 1 265 ? 2.258 -10.719 -9.566 1.00 96.69 265 VAL A C 1
ATOM 2061 O O . VAL A 1 265 ? 3.329 -10.130 -9.421 1.00 96.69 265 VAL A O 1
ATOM 2064 N N . VAL A 1 266 ? 1.082 -10.193 -9.226 1.00 97.00 266 VAL A N 1
ATOM 2065 C CA . VAL A 1 266 ? 0.922 -8.969 -8.439 1.00 97.00 266 VAL A CA 1
ATOM 2066 C C . VAL A 1 266 ? 0.317 -9.364 -7.100 1.00 97.00 266 VAL A C 1
ATOM 2068 O O . VAL A 1 266 ? -0.764 -9.952 -7.066 1.00 97.00 266 VAL A O 1
ATOM 2071 N N . ILE A 1 267 ? 1.015 -9.067 -6.007 1.00 96.88 267 ILE A N 1
ATOM 2072 C CA . ILE A 1 267 ? 0.582 -9.387 -4.645 1.00 96.88 267 ILE A CA 1
ATOM 2073 C C . ILE A 1 267 ? 0.312 -8.083 -3.906 1.00 96.88 267 ILE A C 1
ATOM 2075 O O . ILE A 1 267 ? 1.173 -7.211 -3.824 1.00 96.88 267 ILE A O 1
ATOM 2079 N N . ASP A 1 268 ? -0.884 -7.966 -3.348 1.00 97.25 268 ASP A N 1
ATOM 2080 C CA . ASP A 1 268 ? -1.275 -6.856 -2.488 1.00 97.25 268 ASP A CA 1
ATOM 2081 C C . ASP A 1 268 ? -1.136 -7.286 -1.027 1.00 97.25 268 ASP A C 1
ATOM 2083 O O . ASP A 1 268 ? -1.788 -8.235 -0.586 1.00 97.25 268 ASP A O 1
ATOM 2087 N N . ALA A 1 269 ? -0.232 -6.634 -0.303 1.00 95.75 269 ALA A N 1
ATOM 2088 C CA . ALA A 1 269 ? 0.199 -7.057 1.019 1.00 95.75 269 ALA A CA 1
ATOM 2089 C C . ALA A 1 269 ? 0.362 -5.870 1.973 1.00 95.75 269 ALA A C 1
ATOM 2091 O O . ALA A 1 269 ? 0.464 -4.710 1.569 1.00 95.75 269 ALA A O 1
ATOM 2092 N N . GLU A 1 270 ? 0.441 -6.176 3.266 1.00 95.31 270 GLU A N 1
ATOM 2093 C CA . GLU A 1 270 ? 0.819 -5.209 4.290 1.00 95.31 270 GLU A CA 1
ATOM 2094 C C . GLU A 1 270 ? 2.256 -5.484 4.734 1.00 95.31 270 GLU A C 1
ATOM 2096 O O . GLU A 1 270 ? 2.568 -6.576 5.212 1.00 95.31 270 GLU A O 1
ATOM 2101 N N . LEU A 1 271 ? 3.141 -4.496 4.592 1.00 92.06 271 LEU A N 1
ATOM 2102 C CA . LEU A 1 271 ? 4.526 -4.636 5.016 1.00 92.06 271 LEU A CA 1
ATOM 2103 C C . LEU A 1 271 ? 4.718 -4.145 6.452 1.00 92.06 271 LEU A C 1
ATOM 2105 O O . LEU A 1 271 ? 4.357 -3.015 6.793 1.00 92.06 271 LEU A O 1
ATOM 2109 N N . MET A 1 272 ? 5.312 -4.998 7.285 1.00 90.75 272 MET A N 1
ATOM 2110 C CA . MET A 1 272 ? 5.578 -4.750 8.703 1.00 90.75 272 MET A CA 1
ATOM 2111 C C . MET A 1 272 ? 7.091 -4.690 8.988 1.00 90.75 272 MET A C 1
ATOM 2113 O O . MET A 1 272 ? 7.859 -5.332 8.272 1.00 90.75 272 MET A O 1
ATOM 2117 N N . PRO A 1 273 ? 7.536 -3.984 10.049 1.00 81.38 273 PRO A N 1
ATOM 2118 C CA . PRO A 1 273 ? 6.739 -3.190 10.992 1.00 81.38 273 PRO A CA 1
ATOM 2119 C C . PRO A 1 273 ? 6.437 -1.776 10.472 1.00 81.38 273 PRO A C 1
ATOM 2121 O O . PRO A 1 273 ? 7.187 -1.221 9.672 1.00 81.38 273 PRO A O 1
ATOM 2124 N N . TRP A 1 274 ? 5.380 -1.137 10.987 1.00 74.75 274 TRP A N 1
ATOM 2125 C CA . TRP A 1 274 ? 5.022 0.245 10.622 1.00 74.75 274 TRP A CA 1
ATOM 2126 C C . TRP A 1 274 ? 6.165 1.254 10.820 1.00 74.75 274 TRP A C 1
ATOM 2128 O O . TRP A 1 274 ? 6.324 2.199 10.042 1.00 74.75 274 TRP A O 1
ATOM 2138 N N . SER A 1 275 ? 7.019 1.014 11.819 1.00 72.19 275 SER A N 1
ATOM 2139 C CA . SER A 1 275 ? 8.201 1.829 12.106 1.00 72.19 275 SER A CA 1
ATOM 2140 C C . SER A 1 275 ? 9.202 1.893 10.950 1.00 72.19 275 SER A C 1
ATOM 2142 O O . SER A 1 275 ? 9.929 2.879 10.861 1.00 72.19 275 SER A O 1
ATOM 2144 N N . ALA A 1 276 ? 9.205 0.919 10.031 1.00 70.56 276 ALA A N 1
ATOM 2145 C CA . ALA A 1 276 ? 10.082 0.921 8.859 1.00 70.56 276 ALA A CA 1
ATOM 2146 C C . ALA A 1 276 ? 9.830 2.122 7.928 1.00 70.56 276 ALA A C 1
ATOM 2148 O O . ALA A 1 276 ? 10.746 2.568 7.245 1.00 70.56 276 ALA A O 1
ATOM 2149 N N . LYS A 1 277 ? 8.610 2.681 7.930 1.00 70.31 277 LYS A N 1
ATOM 2150 C CA . LYS A 1 277 ? 8.237 3.836 7.095 1.00 70.31 277 LYS A CA 1
ATOM 2151 C C . LYS A 1 277 ? 7.762 5.048 7.896 1.00 70.31 277 LYS A C 1
ATOM 2153 O O . LYS A 1 277 ? 7.949 6.182 7.465 1.00 70.31 277 LYS A O 1
ATOM 2158 N N . ALA A 1 278 ? 7.154 4.831 9.060 1.00 72.06 278 ALA A N 1
ATOM 2159 C CA . ALA A 1 278 ? 6.500 5.879 9.842 1.00 72.06 278 ALA A CA 1
ATOM 2160 C C . ALA A 1 278 ? 7.328 6.386 11.032 1.00 72.06 278 ALA A C 1
ATOM 2162 O O . ALA A 1 278 ? 6.780 7.018 11.933 1.00 72.06 278 ALA A O 1
ATOM 2163 N N . ARG A 1 279 ? 8.645 6.141 11.055 1.00 75.19 279 ARG A N 1
ATOM 2164 C CA . ARG A 1 279 ? 9.511 6.541 12.175 1.00 75.19 279 ARG A CA 1
ATOM 2165 C C . ARG A 1 279 ? 9.414 8.032 12.512 1.00 75.19 279 ARG A C 1
ATOM 2167 O O . ARG A 1 279 ? 9.207 8.370 13.670 1.00 75.19 279 ARG A O 1
ATOM 2174 N N . ALA A 1 280 ? 9.482 8.904 11.507 1.00 72.69 280 ALA A N 1
ATOM 2175 C CA . ALA A 1 280 ? 9.370 10.347 11.721 1.00 72.69 280 ALA A CA 1
ATOM 2176 C C . ALA A 1 280 ? 8.015 10.738 12.338 1.00 72.69 280 ALA A C 1
ATOM 2178 O O . ALA A 1 280 ? 7.962 11.567 13.237 1.00 72.69 280 ALA A O 1
ATOM 2179 N N . LEU A 1 281 ? 6.926 10.096 11.907 1.00 77.38 281 LEU A N 1
ATOM 2180 C CA . LEU A 1 281 ? 5.584 10.336 12.438 1.00 77.38 281 LEU A CA 1
ATOM 2181 C C . LEU A 1 281 ? 5.464 9.878 13.903 1.00 77.38 281 LEU A C 1
ATOM 2183 O O . LEU A 1 281 ? 4.900 10.587 14.736 1.00 77.38 281 LEU A O 1
ATOM 2187 N N . LEU A 1 282 ? 6.025 8.708 14.223 1.00 77.94 282 LEU A N 1
ATOM 2188 C CA . LEU A 1 282 ? 6.092 8.178 15.586 1.00 77.94 282 LEU A CA 1
ATOM 2189 C C . LEU A 1 282 ? 6.859 9.118 16.519 1.00 77.94 282 LEU A C 1
ATOM 2191 O O . LEU A 1 282 ? 6.359 9.451 17.590 1.00 77.94 282 LEU A O 1
ATOM 2195 N N . GLU A 1 283 ? 8.042 9.565 16.103 1.00 79.62 283 GLU A N 1
ATOM 2196 C CA . GLU A 1 283 ? 8.918 10.409 16.921 1.00 79.62 283 GLU A CA 1
ATOM 2197 C C . GLU A 1 283 ? 8.378 11.839 17.069 1.00 79.62 283 GLU A C 1
ATOM 2199 O O . GLU A 1 283 ? 8.400 12.393 18.165 1.00 79.62 283 GLU A O 1
ATOM 2204 N N . GLN A 1 284 ? 7.868 12.440 15.991 1.00 80.31 284 GLN A N 1
ATOM 2205 C CA . GLN A 1 284 ? 7.511 13.863 15.985 1.00 80.31 284 GLN A CA 1
ATOM 2206 C C . GLN A 1 284 ? 6.074 14.135 16.428 1.00 80.31 284 GLN A C 1
ATOM 2208 O O . GLN A 1 284 ? 5.815 15.182 17.014 1.00 80.31 284 GLN A O 1
ATOM 2213 N N . GLN A 1 285 ? 5.137 13.222 16.157 1.00 80.88 285 GLN A N 1
ATOM 2214 C CA . GLN A 1 285 ? 3.722 13.444 16.450 1.00 80.88 285 GLN A CA 1
ATOM 2215 C C . GLN A 1 285 ? 3.243 12.586 17.622 1.00 80.88 285 GLN A C 1
ATOM 2217 O O . GLN A 1 285 ? 2.769 13.125 18.620 1.00 80.88 285 GLN A O 1
ATOM 2222 N N . TYR A 1 286 ? 3.387 11.261 17.547 1.00 83.88 286 TYR A N 1
ATOM 2223 C CA . TYR A 1 286 ? 2.817 10.373 18.568 1.00 83.88 286 TYR A CA 1
ATOM 2224 C C . TYR A 1 286 ? 3.558 10.445 19.904 1.00 83.88 286 TYR A C 1
ATOM 2226 O O . TYR A 1 286 ? 2.924 10.598 20.950 1.00 83.88 286 TYR A O 1
ATOM 2234 N N . ALA A 1 287 ? 4.891 10.377 19.879 1.00 85.56 287 ALA A N 1
ATOM 2235 C CA . ALA A 1 287 ? 5.699 10.438 21.093 1.00 85.56 287 ALA A CA 1
ATOM 2236 C C . ALA A 1 287 ? 5.551 11.791 21.801 1.00 85.56 287 ALA A C 1
ATOM 2238 O O . ALA A 1 287 ? 5.445 11.830 23.024 1.00 85.56 287 ALA A O 1
ATOM 2239 N N . ALA A 1 288 ? 5.471 12.885 21.037 1.00 88.81 288 ALA A N 1
ATOM 2240 C CA . ALA A 1 288 ? 5.276 14.225 21.581 1.00 88.81 288 ALA A CA 1
ATOM 2241 C C . ALA A 1 288 ? 3.940 14.358 22.332 1.00 88.81 288 ALA A C 1
ATOM 2243 O O . ALA A 1 288 ? 3.919 14.843 23.463 1.00 88.81 288 ALA A O 1
ATOM 2244 N N . VAL A 1 289 ? 2.837 13.882 21.740 1.00 91.38 289 VAL A N 1
ATOM 2245 C CA . VAL A 1 289 ? 1.510 13.917 22.380 1.00 91.38 289 VAL A CA 1
ATOM 2246 C C . VAL A 1 289 ? 1.488 13.057 23.642 1.00 91.38 289 VAL A C 1
ATOM 2248 O O . VAL A 1 289 ? 1.010 13.515 24.678 1.00 91.38 289 VAL A O 1
ATOM 2251 N N . GLY A 1 290 ? 2.046 11.843 23.581 1.00 90.62 290 GLY A N 1
ATOM 2252 C CA . GLY A 1 290 ? 2.146 10.961 24.745 1.00 90.62 290 GLY A CA 1
ATOM 2253 C C . GLY A 1 290 ? 2.949 11.595 25.882 1.00 90.62 290 GLY A C 1
ATOM 2254 O O . GLY A 1 290 ? 2.465 11.667 27.007 1.00 90.62 290 GLY A O 1
ATOM 2255 N N . ALA A 1 291 ? 4.135 12.132 25.579 1.00 91.00 291 ALA A N 1
ATOM 2256 C CA . ALA A 1 291 ? 4.993 12.783 26.566 1.00 91.00 291 ALA A CA 1
ATOM 2257 C C . ALA A 1 291 ? 4.314 13.995 27.222 1.00 91.00 291 ALA A C 1
ATOM 2259 O O . ALA A 1 291 ? 4.355 14.133 28.444 1.00 91.00 291 ALA A O 1
ATOM 2260 N N . ALA A 1 292 ? 3.652 14.846 26.431 1.00 92.19 292 ALA A N 1
ATOM 2261 C CA . ALA A 1 292 ? 2.927 16.003 26.948 1.00 92.19 292 ALA A CA 1
ATOM 2262 C C . ALA A 1 292 ? 1.757 15.587 27.853 1.00 92.19 292 ALA A C 1
ATOM 2264 O O . ALA A 1 292 ? 1.614 16.113 28.957 1.00 92.19 292 ALA A O 1
ATOM 2265 N N . ALA A 1 293 ? 0.951 14.612 27.422 1.00 91.94 293 ALA A N 1
ATOM 2266 C CA . ALA A 1 293 ? -0.174 14.114 28.206 1.00 91.94 293 ALA A CA 1
ATOM 2267 C C . ALA A 1 293 ? 0.289 13.499 29.536 1.00 91.94 293 ALA A C 1
ATOM 2269 O O . ALA A 1 293 ? -0.253 13.835 30.588 1.00 91.94 293 ALA A O 1
ATOM 2270 N N . THR A 1 294 ? 1.326 12.655 29.512 1.00 93.50 294 THR A N 1
ATOM 2271 C CA . THR A 1 294 ? 1.883 12.032 30.722 1.00 93.50 294 THR A CA 1
ATOM 2272 C C . THR A 1 294 ? 2.505 13.053 31.675 1.00 93.50 294 THR A C 1
ATOM 2274 O O . THR A 1 294 ? 2.443 12.852 32.883 1.00 93.50 294 THR A O 1
ATOM 2277 N N . ALA A 1 295 ? 3.073 14.152 31.171 1.00 93.25 295 ALA A N 1
ATOM 2278 C CA . ALA A 1 295 ? 3.648 15.198 32.015 1.00 93.25 295 ALA A CA 1
ATOM 2279 C C . ALA A 1 295 ? 2.586 16.085 32.688 1.00 93.25 295 ALA A C 1
ATOM 2281 O O . ALA A 1 295 ? 2.776 16.508 33.826 1.00 93.25 295 ALA A O 1
ATOM 2282 N N . VAL A 1 296 ? 1.484 16.385 31.993 1.00 95.00 296 VAL A N 1
ATOM 2283 C CA . VAL A 1 296 ? 0.501 17.386 32.444 1.00 95.00 296 VAL A CA 1
ATOM 2284 C C . VAL A 1 296 ? -0.658 16.763 33.219 1.00 95.00 296 VAL A C 1
ATOM 2286 O O . VAL A 1 296 ? -1.044 17.287 34.263 1.00 95.00 296 VAL A O 1
ATOM 2289 N N . LEU A 1 297 ? -1.220 15.649 32.737 1.00 94.56 297 LEU A N 1
ATOM 2290 C CA . LEU A 1 297 ? -2.447 15.082 33.306 1.00 94.56 297 LEU A CA 1
ATOM 2291 C C . LEU A 1 297 ? -2.337 14.720 34.797 1.00 94.56 297 LEU A C 1
ATOM 2293 O O . LEU A 1 297 ? -3.284 15.032 35.514 1.00 94.56 297 LEU A O 1
ATOM 2297 N N . PRO A 1 298 ? -1.229 14.140 35.307 1.00 95.00 298 PRO A N 1
ATOM 2298 C CA . PRO A 1 298 ? -1.130 13.810 36.728 1.00 95.00 298 PRO A CA 1
ATOM 2299 C C . PRO A 1 298 ? -1.261 15.032 37.644 1.00 95.00 298 PRO A C 1
ATOM 2301 O O . PRO A 1 298 ? -2.017 14.983 38.608 1.00 95.00 298 PRO A O 1
ATOM 2304 N N . SER A 1 299 ? -0.591 16.142 37.309 1.00 92.12 299 SER A N 1
ATOM 2305 C CA . SER A 1 299 ? -0.671 17.383 38.095 1.00 92.12 299 SER A CA 1
ATOM 2306 C C . SER A 1 299 ? -2.074 17.982 38.057 1.00 92.12 299 SER A C 1
ATOM 2308 O O . SER A 1 299 ? -2.577 18.428 39.080 1.00 92.12 299 SER A O 1
ATOM 2310 N N . VAL A 1 300 ? -2.724 17.973 36.888 1.00 91.69 300 VAL A N 1
ATOM 2311 C CA . VAL A 1 300 ? -4.092 18.493 36.742 1.00 91.69 300 VAL A CA 1
ATOM 2312 C C . VAL A 1 300 ? -5.084 17.664 37.559 1.00 91.69 300 VAL A C 1
ATOM 2314 O O . VAL A 1 300 ? -5.964 18.231 38.202 1.00 91.69 300 VAL A O 1
ATOM 2317 N N . ILE A 1 301 ? -4.943 16.336 37.555 1.00 92.12 301 ILE A N 1
ATOM 2318 C CA . ILE A 1 301 ? -5.773 15.442 38.372 1.00 92.12 301 ILE A CA 1
ATOM 2319 C C . ILE A 1 301 ? -5.553 15.735 39.859 1.00 92.12 301 ILE A C 1
ATOM 2321 O O . ILE A 1 301 ? -6.527 15.919 40.582 1.00 92.12 301 ILE A O 1
ATOM 2325 N N . GLU A 1 302 ? -4.299 15.860 40.299 1.00 91.00 302 GLU A N 1
ATOM 2326 C CA . GLU A 1 302 ? -3.968 16.165 41.695 1.00 91.00 302 GLU A CA 1
ATOM 2327 C C . GLU A 1 302 ? -4.563 17.511 42.148 1.00 91.00 302 GLU A C 1
ATOM 2329 O O . GLU A 1 302 ? -5.115 17.622 43.245 1.00 91.00 302 GLU A O 1
ATOM 2334 N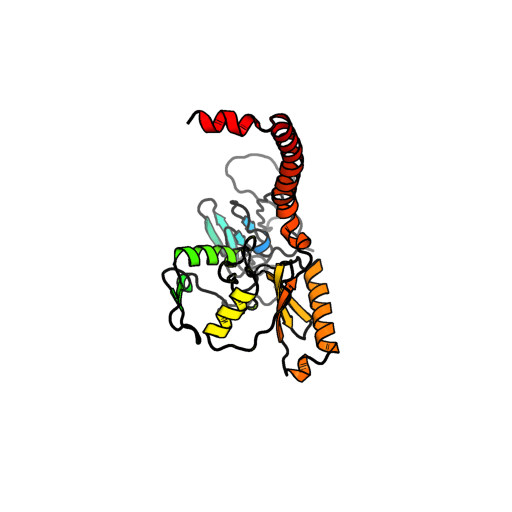 N . ASP A 1 303 ? -4.496 18.537 41.299 1.00 90.38 303 ASP A N 1
ATOM 2335 C CA . ASP A 1 303 ? -5.075 19.850 41.588 1.00 90.38 303 ASP A CA 1
ATOM 2336 C C . ASP A 1 303 ? -6.612 19.802 41.653 1.00 90.38 303 ASP A C 1
ATOM 2338 O O . ASP A 1 303 ? -7.213 20.406 42.547 1.00 90.38 303 ASP A O 1
ATOM 2342 N N . LEU A 1 304 ? -7.260 19.040 40.762 1.00 88.25 304 LEU A N 1
ATOM 2343 C CA . LEU A 1 304 ? -8.711 18.825 40.788 1.00 88.25 304 LEU A CA 1
ATOM 2344 C C . LEU A 1 304 ? -9.159 18.065 42.044 1.00 88.25 304 LEU A C 1
ATOM 2346 O O . LEU A 1 304 ? -10.152 18.445 42.666 1.00 88.25 304 LEU A O 1
ATOM 2350 N N . GLU A 1 305 ? -8.420 17.035 42.459 1.00 88.06 305 GLU A N 1
ATOM 2351 C CA . GLU A 1 305 ? -8.699 16.278 43.686 1.00 88.06 305 GLU A CA 1
ATOM 2352 C C . GLU A 1 305 ? -8.550 17.155 44.939 1.00 88.06 305 GLU A C 1
ATOM 2354 O O . GLU A 1 305 ? -9.401 17.117 45.832 1.00 88.06 305 GLU A O 1
ATOM 2359 N N . LYS A 1 306 ? -7.520 18.015 44.985 1.00 85.44 306 LYS A N 1
ATOM 2360 C CA . LYS A 1 306 ? -7.311 18.989 46.074 1.00 85.44 306 LYS A CA 1
ATOM 2361 C C . LYS A 1 306 ? -8.426 20.029 46.169 1.00 85.44 306 LYS A C 1
ATOM 2363 O O . LYS A 1 306 ? -8.708 20.519 47.266 1.00 85.44 306 LYS A O 1
ATOM 2368 N N . CYS A 1 307 ? -9.061 20.385 45.053 1.00 80.75 307 CYS A N 1
ATOM 2369 C CA . CYS A 1 307 ? -10.198 21.303 45.061 1.00 80.75 307 CYS A CA 1
ATOM 2370 C C . CYS A 1 307 ? -11.429 20.731 45.791 1.00 80.75 307 CYS A C 1
ATOM 2372 O O . CYS A 1 307 ? -12.223 21.521 46.317 1.00 80.75 307 CYS A O 1
ATOM 2374 N N . GLY A 1 308 ? -11.552 19.401 45.905 1.00 70.81 308 GLY A N 1
ATOM 2375 C CA . GLY A 1 308 ? -12.670 18.724 46.570 1.00 70.81 308 GLY A CA 1
ATOM 2376 C C . GLY A 1 308 ? -14.048 19.109 46.007 1.00 70.81 308 GLY A C 1
ATOM 2377 O O . GLY A 1 308 ? -14.163 19.768 44.977 1.00 70.81 308 GLY A O 1
ATOM 2378 N N . ASP A 1 309 ? -15.121 18.754 46.720 1.00 61.56 309 ASP A N 1
ATOM 2379 C CA . ASP A 1 309 ? -16.529 18.953 46.314 1.00 61.56 309 ASP A CA 1
ATOM 2380 C C . ASP A 1 309 ? -17.010 20.429 46.348 1.00 61.56 309 ASP A C 1
ATOM 2382 O O . ASP A 1 309 ? -18.195 20.733 46.496 1.00 61.56 309 ASP A O 1
ATOM 2386 N N . LYS A 1 310 ? -16.088 21.396 46.217 1.00 60.09 310 LYS A N 1
ATOM 2387 C CA . LYS A 1 310 ? -16.398 22.835 46.106 1.00 60.09 310 LYS A CA 1
ATOM 2388 C C . LYS A 1 310 ? -17.041 23.204 44.766 1.00 60.09 310 LYS A C 1
ATOM 2390 O O . LYS A 1 310 ? -17.525 24.324 44.610 1.00 60.09 310 LYS A O 1
ATOM 2395 N N . THR A 1 311 ? -17.100 22.272 43.818 1.00 55.53 311 THR A N 1
ATOM 2396 C CA . THR A 1 311 ? -17.802 22.420 42.535 1.00 55.53 311 THR A CA 1
ATOM 2397 C C . THR A 1 311 ? -19.303 22.661 42.730 1.00 55.53 311 THR A C 1
ATOM 2399 O O . THR A 1 311 ? -19.899 23.445 41.993 1.00 55.53 311 THR A O 1
ATOM 2402 N N . SER A 1 312 ? -19.898 22.076 43.776 1.00 55.41 312 SER A N 1
ATOM 2403 C CA . SER A 1 312 ? -21.297 22.314 44.163 1.00 55.41 312 SER A CA 1
ATOM 2404 C C . SER A 1 312 ? -21.582 23.780 44.539 1.00 55.41 312 SER A C 1
ATOM 2406 O O . SER A 1 312 ? -22.664 24.286 44.252 1.00 55.41 312 SER A O 1
ATOM 2408 N N . VAL A 1 313 ? -20.593 24.494 45.091 1.00 56.62 313 VAL A N 1
ATOM 2409 C CA . VAL A 1 313 ? -20.697 25.916 45.471 1.00 56.62 313 VAL A CA 1
ATOM 2410 C C . VAL A 1 313 ? -20.543 26.847 44.260 1.00 56.62 313 VAL A C 1
ATOM 2412 O O . VAL A 1 313 ? -21.147 27.914 44.225 1.00 56.62 313 VAL A O 1
ATOM 2415 N N . LEU A 1 314 ? -19.772 26.448 43.243 1.00 55.41 314 LEU A N 1
ATOM 2416 C CA . LEU A 1 314 ? -19.566 27.242 42.023 1.00 55.41 314 LEU A CA 1
ATOM 2417 C C . LEU A 1 314 ? -20.716 27.107 41.010 1.00 55.41 314 LEU A C 1
ATOM 2419 O O . LEU A 1 314 ? -21.029 28.078 40.328 1.00 55.41 314 LEU A O 1
ATOM 2423 N N . LEU A 1 315 ? -21.378 25.946 40.938 1.00 55.69 315 LEU A N 1
ATOM 2424 C CA . LEU A 1 315 ? -22.528 25.720 40.046 1.00 55.69 315 LEU A CA 1
ATOM 2425 C C . LEU A 1 315 ? -23.850 26.314 40.568 1.00 55.69 315 LEU A C 1
ATOM 2427 O O . LEU A 1 315 ? -24.777 26.481 39.786 1.00 55.69 315 LEU A O 1
ATOM 2431 N N . GLN A 1 316 ? -23.947 26.656 41.859 1.00 52.66 316 GLN A N 1
ATOM 2432 C CA . GLN A 1 316 ? -25.110 27.352 42.442 1.00 52.66 316 GLN A CA 1
ATOM 2433 C C . GLN A 1 316 ? -25.078 28.883 42.260 1.00 52.66 316 GLN A C 1
ATOM 2435 O O . GLN A 1 316 ? -26.021 29.563 42.658 1.00 52.66 316 GLN A O 1
ATOM 2440 N N . LEU A 1 317 ? -23.997 29.431 41.693 1.00 51.75 317 LEU A N 1
ATOM 2441 C CA . LEU A 1 317 ? -23.811 30.868 41.450 1.00 51.75 317 LEU A CA 1
ATOM 2442 C C . LEU A 1 317 ? -24.100 31.292 39.992 1.00 51.75 317 LEU A C 1
ATOM 2444 O O . LEU A 1 317 ? -23.805 32.432 39.630 1.00 51.75 317 LEU A O 1
ATOM 2448 N N . GLN A 1 318 ? -24.679 30.407 39.173 1.00 39.53 318 GLN A N 1
ATOM 2449 C CA . GLN A 1 318 ? -25.271 30.719 37.861 1.00 39.53 318 GLN A CA 1
ATOM 2450 C C . GLN A 1 318 ? -26.791 30.574 37.915 1.00 39.53 318 GLN A C 1
ATOM 2452 O O . GLN A 1 318 ? -27.460 31.374 37.224 1.00 39.53 318 GLN A O 1
#

Radius of gyration: 31.44 Å; chains: 1; bounding box: 81×65×87 Å